Protein AF-A0A7G3B7R3-F1 (afdb_monomer)

Solvent-accessible surface area (backbone atoms only — not comparable to full-atom values): 16088 Å² total; per-residue (Å²): 139,83,79,92,73,94,61,87,50,79,56,76,59,94,78,74,55,79,51,74,54,61,87,94,65,63,78,84,43,94,58,34,64,61,52,46,52,64,55,48,49,59,52,53,51,51,52,50,53,56,50,52,52,53,55,49,52,52,54,51,54,47,52,53,52,54,51,51,51,51,52,49,52,53,55,56,57,46,56,70,38,67,70,59,39,67,74,36,86,57,49,67,60,51,52,51,53,49,52,57,50,48,53,50,52,51,51,53,50,30,61,56,41,15,58,52,44,40,53,51,53,52,50,51,49,52,50,50,50,52,54,55,57,42,54,74,77,44,86,78,50,73,67,57,56,54,50,53,50,48,53,53,49,56,54,48,50,54,18,50,51,25,37,52,51,24,53,56,38,40,46,49,28,54,54,61,66,72,43,74,48,87,82,46,56,75,72,55,35,52,53,51,52,52,50,40,62,60,28,72,58,48,64,65,33,30,32,64,80,77,41,62,36,26,59,66,52,51,52,50,56,51,50,51,54,50,49,52,52,50,52,54,52,48,54,50,51,62,65,45,46,61,56,60,55,56,56,62,73,74,70,70,79,76,66,56,62,64,49,53,57,51,53,50,50,53,53,52,51,52,51,53,50,53,52,50,53,53,56,55,57,54,66,74,77,111

Nearest PDB structures (foldseek):
  8v00-assembly1_C  TM=8.135E-01  e=2.762E-07  Apocrypta bakeri
  8z9z-assembly1_B  TM=7.936E-01  e=1.117E-06  Acyrthosiphon pisum
  6c70-assembly1_A  TM=7.999E-01  e=1.448E-06  Apocrypta bakeri
  8z9z-assembly1_C  TM=7.830E-01  e=1.691E-06  Acyrthosiphon pisum
  8z9a-assembly1_D  TM=7.170E-01  e=9.845E-04  Acyrthosiphon pisum

Organism: Lutzomyia longipalpis (NCBI:txid7200)

InterPro domains:
  IPR004117 Olfactory receptor, insect [PF02949] (23-221)
  IPR004117 Olfactory receptor, insect [PTHR21137] (22-224)

Foldseek 3Di:
DDPDDPDQDQDQDDQLDRFRDDPPDDCPPPCNVVVRCVVVVVVVVVVVVVVVVVVVVLVVLLVVLLVLLVVLLVLLVLCLPPVSCVVCVCSLVVSLVSLVVSVVSLVVSLVSCQAVVQVLLVVLVVLLVSLLVSVVNDPDD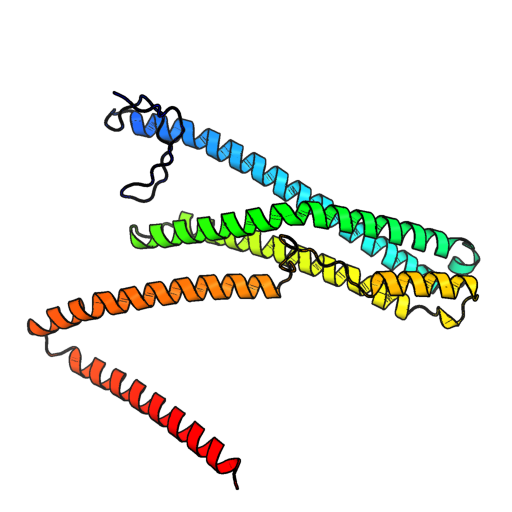PVSVVVNVVSLVVLVVQLVSLASQQVSLLVSLVSLVPHPLVPDDPVSVVSSVVSNVVSVDRRFRDHNVPHTSHVVVSVVSVVVSVVVSVVVVVVVVVVCVVVVVVVVVVDDPPPVVVVVVVVVVVVVVVVVVVVVVVVVVVVVVD

Radius of gyration: 30.09 Å; Cα contacts (8 Å, |Δi|>4): 169; chains: 1; bounding box: 83×44×96 Å

Secondary structure (DSSP, 8-state):
------S-EEEE-SSS-EEEE-TT--TTSTTHHHHHHHHHHHHHHHHHHHHHHHHHHHHHHHHHHHHHHHHHHHHHHHHT-HHHHHH-TTHHHHHHHHHHHHHHHHHHHHHHHHHHHHHHHHHHHHHHHHHHHHHHHS---HHHHHHHHHHHHHHHHHHHHHHHHHHHHHHHHHHHHHS-GGGS-HHHHHHHHHHHHHHSS----EETTTEE-SHHHHHHHHHHHHHHHHHHHHHHHHHHHHHHHHHGGGS-TTSHHHHHHHHHHHHHHHHHHHHHHHHHHHTT--

pLDDT: mean 71.37, std 16.5, range [29.89, 91.75]

Mean predicted aligned error: 15.67 Å

Structure (mmCIF, N/CA/C/O backbone):
data_AF-A0A7G3B7R3-F1
#
_entry.id   AF-A0A7G3B7R3-F1
#
loop_
_atom_site.group_PDB
_atom_site.id
_atom_site.type_symbol
_atom_site.label_atom_id
_atom_site.label_alt_id
_atom_site.label_comp_id
_atom_site.label_asym_id
_atom_site.label_entity_id
_atom_site.label_seq_id
_atom_site.pdbx_PDB_ins_code
_atom_site.Cartn_x
_atom_site.Cartn_y
_atom_site.Cartn_z
_atom_site.occupancy
_atom_site.B_iso_or_equiv
_atom_site.auth_seq_id
_atom_site.auth_comp_id
_atom_site.auth_asym_id
_atom_site.auth_atom_id
_atom_site.pdbx_PDB_model_num
ATOM 1 N N . MET A 1 1 ? 30.139 29.352 -29.400 1.00 30.50 1 MET A N 1
ATOM 2 C CA . MET A 1 1 ? 29.548 29.735 -28.101 1.00 30.50 1 MET A CA 1
ATOM 3 C C . MET A 1 1 ? 28.721 28.544 -27.637 1.00 30.50 1 MET A C 1
ATOM 5 O O . MET A 1 1 ? 27.680 28.277 -28.216 1.00 30.50 1 MET A O 1
ATOM 9 N N . ALA A 1 2 ? 29.288 27.727 -26.751 1.00 29.89 2 ALA A N 1
ATOM 10 C CA . ALA A 1 2 ? 28.684 26.487 -26.269 1.00 29.89 2 ALA A CA 1
ATOM 11 C C . ALA A 1 2 ? 27.658 26.808 -25.173 1.00 29.89 2 ALA A C 1
ATOM 13 O O . ALA A 1 2 ? 28.018 27.545 -24.251 1.00 29.89 2 ALA A O 1
ATOM 14 N N . PRO A 1 3 ? 26.417 26.295 -25.218 1.00 37.09 3 PRO A N 1
ATOM 15 C CA . PRO A 1 3 ? 25.577 26.327 -24.042 1.00 37.09 3 PRO A CA 1
ATOM 16 C C . PRO A 1 3 ? 25.971 25.165 -23.124 1.00 37.09 3 PRO A C 1
ATOM 18 O O . PRO A 1 3 ? 26.183 24.033 -23.557 1.00 37.09 3 PRO A O 1
ATOM 21 N N . LEU A 1 4 ? 26.101 25.507 -21.848 1.00 36.34 4 LEU A N 1
ATOM 22 C CA . LEU A 1 4 ? 26.296 24.631 -20.704 1.00 36.34 4 LEU A CA 1
ATOM 23 C C . LEU A 1 4 ? 25.379 23.396 -20.781 1.00 36.34 4 LEU A C 1
ATOM 25 O O . LEU A 1 4 ? 24.162 23.522 -20.683 1.00 36.34 4 LEU A O 1
ATOM 29 N N . GLY A 1 5 ? 25.962 22.205 -20.915 1.00 34.53 5 GLY A N 1
ATOM 30 C CA . GLY A 1 5 ? 25.243 20.930 -20.986 1.00 34.53 5 GLY A CA 1
ATOM 31 C C . GLY A 1 5 ? 25.863 19.885 -20.065 1.00 34.53 5 GLY A C 1
ATOM 32 O O . GLY A 1 5 ? 26.226 18.806 -20.510 1.00 34.53 5 GLY A O 1
ATOM 33 N N . TYR A 1 6 ? 26.036 20.210 -18.783 1.00 36.12 6 TYR A N 1
ATOM 34 C CA . TYR A 1 6 ? 26.561 19.288 -17.759 1.00 36.12 6 TYR A CA 1
ATOM 35 C C . TYR A 1 6 ? 25.484 18.349 -17.192 1.00 36.12 6 TYR A C 1
ATOM 37 O O . TYR A 1 6 ? 25.663 17.755 -16.132 1.00 36.12 6 TYR A O 1
ATOM 45 N N . MET A 1 7 ? 24.332 18.256 -17.856 1.00 36.94 7 MET A N 1
ATOM 46 C CA . MET A 1 7 ? 23.180 17.513 -17.369 1.00 36.94 7 MET A CA 1
ATOM 47 C C . MET A 1 7 ? 23.128 16.159 -18.076 1.00 36.94 7 MET A C 1
ATOM 49 O O . MET A 1 7 ? 23.051 16.116 -19.305 1.00 36.94 7 MET A O 1
ATOM 53 N N . LEU A 1 8 ? 23.170 15.071 -17.294 1.00 40.19 8 LEU A N 1
ATOM 54 C CA . LEU A 1 8 ? 22.806 13.714 -17.717 1.00 40.19 8 LEU A CA 1
ATOM 55 C C . LEU A 1 8 ? 21.557 13.789 -18.603 1.00 40.19 8 LEU A C 1
ATOM 57 O O . LEU A 1 8 ? 20.455 14.039 -18.119 1.00 40.19 8 LEU A O 1
ATOM 61 N N . THR A 1 9 ? 21.742 13.650 -19.911 1.00 43.06 9 THR A N 1
ATOM 62 C CA . THR A 1 9 ? 20.672 13.802 -20.894 1.00 43.06 9 THR A CA 1
ATOM 63 C C . THR A 1 9 ? 20.289 12.408 -21.364 1.00 43.06 9 THR A C 1
ATOM 65 O O . THR A 1 9 ? 21.050 11.739 -22.060 1.00 43.06 9 THR A O 1
ATOM 68 N N . VAL A 1 10 ? 19.113 11.940 -20.943 1.00 45.56 10 VAL A N 1
ATOM 69 C CA . VAL A 1 10 ? 18.518 10.707 -21.469 1.00 45.56 10 VAL A CA 1
ATOM 70 C C . VAL A 1 10 ? 18.002 11.026 -22.869 1.00 45.56 10 VAL A C 1
ATOM 72 O O . VAL A 1 10 ? 16.972 11.682 -23.018 1.00 45.56 10 VAL A O 1
ATOM 75 N N . ILE A 1 11 ? 18.733 10.612 -23.903 1.00 46.75 11 ILE A N 1
ATOM 76 C CA . ILE A 1 11 ? 18.288 10.736 -25.294 1.00 46.75 11 ILE A CA 1
ATOM 77 C C . ILE A 1 11 ? 17.804 9.360 -25.752 1.00 46.75 11 ILE A C 1
ATOM 79 O O . ILE A 1 11 ? 18.589 8.431 -25.906 1.00 46.75 11 ILE A O 1
ATOM 83 N N . ILE A 1 12 ? 16.499 9.236 -25.988 1.00 45.28 12 ILE A N 1
ATOM 84 C CA . ILE A 1 12 ? 15.899 8.060 -26.628 1.00 45.28 12 ILE A CA 1
ATOM 85 C C . ILE A 1 12 ? 16.090 8.237 -28.140 1.00 45.28 12 ILE A C 1
ATOM 87 O O . ILE A 1 12 ? 15.467 9.131 -28.717 1.00 45.28 12 ILE A O 1
ATOM 91 N N . ARG A 1 13 ? 16.945 7.442 -28.807 1.00 38.66 13 ARG A N 1
ATOM 92 C CA . ARG A 1 13 ? 17.047 7.511 -30.279 1.00 38.66 13 ARG A CA 1
ATOM 93 C C . ARG A 1 13 ? 17.306 6.175 -30.985 1.00 38.66 13 ARG A C 1
ATOM 95 O O . ARG A 1 13 ? 18.152 5.403 -30.560 1.00 38.66 13 ARG A O 1
ATOM 102 N N . GLU A 1 14 ? 16.531 5.988 -32.066 1.00 38.94 14 GLU A N 1
ATOM 103 C CA . GLU A 1 14 ? 16.589 4.979 -33.148 1.00 38.94 14 GLU A CA 1
ATOM 104 C C . GLU A 1 14 ? 16.934 3.555 -32.677 1.00 38.94 14 GLU A C 1
ATOM 106 O O . GLU A 1 14 ? 18.045 3.064 -32.850 1.00 38.94 14 GLU A O 1
ATOM 111 N N . GLY A 1 15 ? 15.943 2.901 -32.059 1.00 41.81 15 GLY A N 1
ATOM 112 C CA . GLY A 1 15 ? 16.053 1.529 -31.548 1.00 41.81 15 GLY A CA 1
ATOM 113 C C . GLY A 1 15 ? 15.637 1.333 -30.087 1.00 41.81 15 GLY A C 1
ATOM 114 O O . GLY A 1 15 ? 15.960 0.298 -29.526 1.00 41.81 15 GLY A O 1
ATOM 115 N N . PHE A 1 16 ? 14.952 2.308 -29.469 1.00 43.94 16 PHE A N 1
ATOM 116 C CA . PHE A 1 16 ? 14.267 2.217 -28.161 1.00 43.94 16 PHE A CA 1
ATOM 117 C C . PHE A 1 16 ? 15.059 1.623 -26.973 1.00 43.94 16 PHE A C 1
ATOM 119 O O . PHE A 1 16 ? 14.462 1.260 -25.963 1.00 43.94 16 PHE A O 1
ATOM 126 N N . HIS A 1 17 ? 16.393 1.616 -27.024 1.00 44.28 17 HIS A N 1
ATOM 127 C CA . HIS A 1 17 ? 17.231 1.445 -25.838 1.00 44.28 17 HIS A CA 1
ATOM 128 C C . HIS A 1 17 ? 17.550 2.826 -25.258 1.00 44.28 17 HIS A C 1
ATOM 130 O O . HIS A 1 17 ? 18.154 3.668 -25.923 1.00 44.28 17 HIS A O 1
ATOM 136 N N . ALA A 1 18 ? 17.104 3.083 -24.028 1.00 48.44 18 ALA A N 1
ATOM 137 C CA . ALA A 1 18 ? 17.414 4.313 -23.311 1.00 48.44 18 ALA A CA 1
ATOM 138 C C . ALA A 1 18 ? 18.859 4.248 -22.797 1.00 48.44 18 ALA A C 1
ATOM 140 O O . ALA A 1 18 ? 19.104 3.790 -21.690 1.00 48.44 18 ALA A O 1
ATOM 141 N N . VAL A 1 19 ? 19.822 4.686 -23.609 1.00 54.03 19 VAL A N 1
ATOM 142 C CA . VAL A 1 19 ? 21.233 4.716 -23.203 1.00 54.03 19 VAL A CA 1
ATOM 143 C C . VAL A 1 19 ? 21.523 6.039 -22.499 1.00 54.03 19 VAL A C 1
ATOM 145 O O . VAL A 1 19 ? 21.293 7.119 -23.048 1.00 54.03 19 VAL A O 1
ATOM 148 N N . ILE A 1 20 ? 22.046 5.963 -21.276 1.00 59.12 20 ILE A N 1
ATOM 149 C CA . ILE A 1 20 ? 22.546 7.135 -20.552 1.00 59.12 20 ILE A CA 1
ATOM 150 C C . ILE A 1 20 ? 23.828 7.606 -21.247 1.00 59.12 20 ILE A C 1
ATOM 152 O O . ILE A 1 20 ? 24.863 6.940 -21.185 1.00 59.12 20 ILE A O 1
ATOM 156 N N . ILE A 1 21 ? 23.776 8.760 -21.919 1.00 58.81 21 ILE A N 1
ATOM 157 C CA . ILE A 1 21 ? 24.949 9.318 -22.595 1.00 58.81 21 ILE A CA 1
ATOM 158 C C . ILE A 1 21 ? 25.863 9.958 -21.548 1.00 58.81 21 ILE A C 1
ATOM 160 O O . ILE A 1 21 ? 25.559 11.003 -20.975 1.00 58.81 21 ILE A O 1
ATOM 164 N N . ILE A 1 22 ? 27.004 9.316 -21.315 1.00 64.25 22 ILE A N 1
ATOM 165 C CA . ILE A 1 22 ? 28.111 9.858 -20.532 1.00 64.25 22 ILE A CA 1
ATOM 166 C C . ILE A 1 22 ? 28.74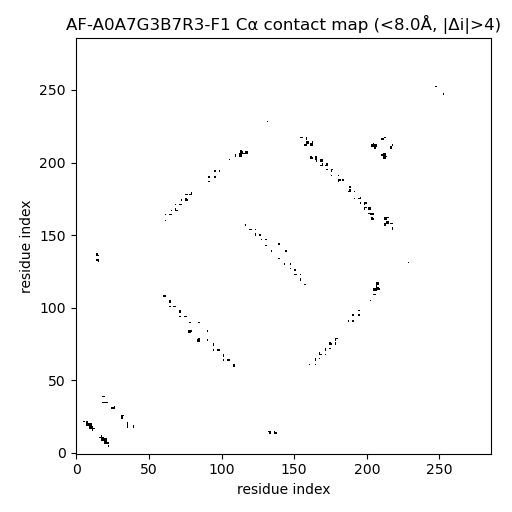2 10.995 -21.353 1.00 64.25 22 ILE A C 1
ATOM 168 O O . ILE A 1 22 ? 29.215 10.740 -22.468 1.00 64.25 22 ILE A O 1
ATOM 172 N N . PRO A 1 23 ? 28.756 12.244 -20.850 1.00 59.16 23 PRO A N 1
ATOM 173 C CA . PRO A 1 23 ? 29.422 13.336 -21.547 1.00 59.16 23 PRO A CA 1
ATOM 174 C C . PRO A 1 23 ? 30.912 12.997 -21.725 1.00 59.16 23 PRO A C 1
ATOM 176 O O . PRO A 1 23 ? 31.525 12.453 -20.811 1.00 59.16 23 PRO A O 1
ATOM 179 N N . PHE A 1 24 ? 31.477 13.332 -22.893 1.00 62.25 24 PHE A N 1
ATOM 180 C CA . PHE A 1 24 ? 32.876 13.107 -23.323 1.00 62.25 24 PHE A CA 1
ATOM 181 C C . PHE A 1 24 ? 33.251 11.753 -23.961 1.00 62.25 24 PHE A C 1
ATOM 183 O O . PHE A 1 24 ? 34.391 11.622 -24.404 1.00 62.25 24 PHE A O 1
ATOM 190 N N . ILE A 1 25 ? 32.342 10.780 -24.109 1.00 66.31 25 ILE A N 1
ATOM 191 C CA . ILE A 1 25 ? 32.651 9.510 -24.802 1.00 66.31 25 ILE A CA 1
ATOM 192 C C . ILE A 1 25 ? 31.955 9.461 -26.176 1.00 66.31 25 ILE A C 1
ATOM 194 O O . ILE A 1 25 ? 30.724 9.438 -26.223 1.00 66.31 25 ILE A O 1
ATOM 198 N N . PRO A 1 26 ? 32.696 9.440 -27.305 1.00 67.56 26 PRO A N 1
ATOM 199 C CA . PRO A 1 26 ? 32.099 9.274 -28.629 1.00 67.56 26 PRO A CA 1
ATOM 200 C C . PRO A 1 26 ? 31.555 7.847 -28.821 1.00 67.56 26 PRO A C 1
ATOM 202 O O . PRO A 1 26 ? 32.253 6.862 -28.577 1.00 67.56 26 PRO A O 1
ATOM 205 N N . TYR A 1 27 ? 30.308 7.739 -29.292 1.00 59.72 27 TYR A N 1
ATOM 206 C CA . TYR A 1 27 ? 29.571 6.472 -29.444 1.00 59.72 27 TYR A CA 1
ATOM 207 C C . TYR A 1 27 ? 30.196 5.498 -30.462 1.00 59.72 27 TYR A C 1
ATOM 209 O O . TYR A 1 27 ? 30.001 4.290 -30.364 1.00 59.72 27 TYR A O 1
ATOM 217 N N . GLU A 1 28 ? 30.986 6.009 -31.409 1.00 67.88 28 GLU A N 1
ATOM 218 C CA . GLU A 1 28 ? 31.692 5.205 -32.419 1.00 67.88 28 GLU A CA 1
ATOM 219 C C . GLU A 1 28 ? 32.955 4.511 -31.884 1.00 67.88 28 GLU A C 1
ATOM 221 O O . GLU A 1 28 ? 33.596 3.743 -32.601 1.00 67.88 28 GLU A O 1
ATOM 226 N N . HIS A 1 29 ? 33.337 4.751 -30.625 1.00 71.81 29 HIS A N 1
ATOM 227 C CA . HIS A 1 29 ? 34.496 4.088 -30.042 1.00 71.81 29 HIS A CA 1
ATOM 228 C C . HIS A 1 29 ? 34.239 2.568 -29.927 1.00 71.81 29 HIS A C 1
ATOM 230 O O . HIS A 1 29 ? 33.183 2.164 -29.434 1.00 71.81 29 HIS A O 1
ATOM 236 N N . PRO A 1 30 ? 35.196 1.693 -30.295 1.00 75.81 30 PRO A N 1
ATOM 237 C CA . PRO A 1 30 ? 34.993 0.237 -30.327 1.00 75.81 30 PRO A CA 1
ATOM 238 C C . PRO A 1 30 ? 34.559 -0.355 -28.975 1.00 75.81 30 PRO A C 1
ATOM 240 O O . PRO A 1 30 ? 33.785 -1.307 -28.927 1.00 75.81 30 PRO A O 1
ATOM 243 N N . ASN A 1 31 ? 34.984 0.268 -27.870 1.00 77.94 31 ASN A N 1
ATOM 244 C CA . ASN A 1 31 ? 34.617 -0.135 -26.506 1.00 77.94 31 ASN A CA 1
ATOM 245 C C . ASN A 1 31 ? 33.442 0.663 -25.909 1.00 77.94 31 ASN A C 1
ATOM 247 O O . ASN A 1 31 ? 33.088 0.431 -24.755 1.00 77.94 31 ASN A O 1
ATOM 251 N N . ALA A 1 32 ? 32.830 1.597 -26.648 1.00 70.06 32 ALA A N 1
ATOM 252 C CA . ALA A 1 32 ? 31.776 2.472 -26.128 1.00 70.06 32 ALA A CA 1
ATOM 253 C C . ALA A 1 32 ? 30.601 1.671 -25.557 1.00 70.06 32 ALA A C 1
ATOM 255 O O . ALA A 1 32 ? 30.192 1.908 -24.427 1.00 70.06 32 ALA A O 1
ATOM 256 N N . ARG A 1 33 ? 30.109 0.661 -26.291 1.00 68.44 33 ARG A N 1
ATOM 257 C CA . ARG A 1 33 ? 28.995 -0.196 -25.840 1.00 68.44 33 ARG A CA 1
ATOM 258 C C . ARG A 1 33 ? 29.304 -0.918 -24.530 1.00 68.44 33 ARG A C 1
ATOM 260 O O . ARG A 1 33 ? 28.467 -0.929 -23.636 1.00 68.44 33 ARG A O 1
ATOM 267 N N . ALA A 1 34 ? 30.507 -1.480 -24.401 1.00 74.88 34 ALA A N 1
ATOM 268 C CA . ALA A 1 34 ? 30.933 -2.149 -23.174 1.00 74.88 34 ALA A CA 1
ATOM 269 C C . ALA A 1 34 ? 31.003 -1.166 -21.995 1.00 74.88 34 ALA A C 1
ATOM 271 O O . ALA A 1 34 ? 30.549 -1.495 -20.903 1.00 74.88 34 ALA A O 1
ATOM 272 N N . ILE A 1 35 ? 31.496 0.056 -22.230 1.00 75.62 35 ILE A N 1
ATOM 273 C CA . ILE A 1 35 ? 31.551 1.120 -21.220 1.00 75.62 35 ILE A CA 1
ATOM 274 C C . ILE A 1 35 ? 30.134 1.532 -20.792 1.00 75.62 35 ILE A C 1
ATOM 276 O O . ILE A 1 35 ? 29.858 1.558 -19.595 1.00 75.62 35 ILE A O 1
ATOM 280 N N . TYR A 1 36 ? 29.213 1.766 -21.734 1.00 70.88 36 TYR A N 1
ATOM 281 C CA . TYR A 1 36 ? 27.822 2.110 -21.417 1.00 70.88 36 TYR A CA 1
ATOM 282 C C . TYR A 1 36 ? 27.132 1.020 -20.591 1.00 70.88 36 TYR A C 1
ATOM 284 O O . TYR A 1 36 ? 26.647 1.317 -19.503 1.00 70.88 36 TYR A O 1
ATOM 292 N N . TYR A 1 37 ? 27.176 -0.246 -21.024 1.00 74.75 37 TYR A N 1
ATOM 293 C CA . TYR A 1 37 ? 26.571 -1.346 -20.263 1.00 74.75 37 TYR A CA 1
ATOM 294 C C . TYR A 1 37 ? 27.229 -1.551 -18.892 1.00 74.75 37 TYR A C 1
ATOM 296 O O . TYR A 1 37 ? 26.535 -1.849 -17.921 1.00 74.75 37 TYR A O 1
ATOM 304 N N . SER A 1 38 ? 28.547 -1.345 -18.780 1.00 77.00 38 SER A N 1
ATOM 305 C CA . SER A 1 38 ? 29.264 -1.458 -17.503 1.00 77.00 38 SER A CA 1
ATOM 306 C C . SER A 1 38 ? 28.877 -0.383 -16.484 1.00 77.00 38 SER A C 1
ATOM 308 O O . SER A 1 38 ? 28.982 -0.632 -15.287 1.00 77.00 38 SER A O 1
ATOM 310 N N . VAL A 1 39 ? 28.410 0.785 -16.941 1.00 77.00 39 VAL A N 1
ATOM 311 C CA . VAL A 1 39 ? 27.933 1.888 -16.089 1.00 77.00 39 VAL A CA 1
ATOM 312 C C . VAL A 1 39 ? 26.425 1.786 -15.837 1.00 77.00 39 VAL A C 1
ATOM 314 O O . VAL A 1 39 ? 25.957 2.053 -14.731 1.00 77.00 39 VAL A O 1
ATOM 317 N N . GLU A 1 40 ? 25.656 1.347 -16.830 1.00 71.25 40 GLU A N 1
ATOM 318 C CA . GLU A 1 40 ? 24.203 1.185 -16.743 1.00 71.25 40 GLU A CA 1
ATOM 319 C C . GLU A 1 40 ? 23.799 0.037 -15.807 1.00 71.25 40 GLU A C 1
ATOM 321 O O . GLU A 1 40 ? 22.846 0.167 -15.036 1.00 71.25 40 GLU A O 1
ATOM 326 N N . PHE A 1 41 ? 24.552 -1.066 -15.810 1.00 76.19 41 PHE A N 1
ATOM 327 C CA . PHE A 1 41 ? 24.301 -2.219 -14.948 1.00 76.19 41 PHE A CA 1
ATOM 328 C C . PHE A 1 41 ? 24.338 -1.890 -13.440 1.00 76.19 41 PHE A C 1
ATOM 330 O O . PHE A 1 41 ? 23.338 -2.150 -12.765 1.00 76.19 41 PHE A O 1
ATOM 337 N N . PRO A 1 42 ? 25.408 -1.288 -12.873 1.00 82.00 42 PRO A N 1
ATOM 338 C CA . PRO A 1 42 ? 25.447 -0.944 -11.452 1.00 82.00 42 PRO A CA 1
ATOM 339 C C . PRO A 1 42 ? 24.421 0.132 -11.077 1.00 82.00 42 PRO A C 1
ATOM 341 O O . PRO A 1 42 ? 23.857 0.066 -9.986 1.00 82.00 42 PRO A O 1
ATOM 344 N N . TYR A 1 43 ? 24.124 1.084 -11.972 1.00 76.25 43 TYR A N 1
ATOM 345 C CA . TYR A 1 43 ? 23.081 2.090 -11.741 1.00 76.25 43 TYR A CA 1
ATOM 346 C C . TYR A 1 43 ? 21.689 1.453 -11.638 1.00 76.25 43 TYR A C 1
ATOM 348 O O . TYR A 1 43 ? 20.956 1.705 -10.681 1.00 76.25 43 TYR A O 1
ATOM 356 N N . THR A 1 44 ? 21.350 0.574 -12.582 1.00 73.56 44 THR A N 1
ATOM 357 C CA . THR A 1 44 ? 20.061 -0.130 -12.607 1.00 73.56 44 THR A CA 1
ATOM 358 C C . THR A 1 44 ? 19.929 -1.088 -11.424 1.00 73.56 44 THR A C 1
ATOM 360 O O . THR A 1 44 ? 18.872 -1.153 -10.798 1.00 73.56 44 THR A O 1
ATOM 363 N N . LEU A 1 45 ? 21.013 -1.779 -11.056 1.00 79.00 45 LEU A N 1
ATOM 364 C CA . LEU A 1 45 ? 21.060 -2.646 -9.879 1.00 79.00 45 LEU A CA 1
ATOM 365 C C . LEU A 1 45 ? 20.822 -1.852 -8.586 1.00 79.00 45 LEU A C 1
ATOM 367 O O . LEU A 1 45 ? 19.996 -2.248 -7.766 1.00 79.00 45 LEU A O 1
ATOM 371 N N . MET A 1 46 ? 21.494 -0.710 -8.416 1.00 79.12 46 MET A N 1
ATOM 372 C CA . MET A 1 46 ? 21.319 0.159 -7.248 1.00 79.12 46 MET A CA 1
ATOM 373 C C . MET A 1 46 ? 19.893 0.720 -7.160 1.00 79.12 46 MET A C 1
ATOM 375 O O . MET A 1 46 ? 19.288 0.687 -6.088 1.00 79.12 46 MET A O 1
ATOM 379 N N . ALA A 1 47 ? 19.331 1.190 -8.278 1.00 75.19 47 ALA A N 1
ATOM 380 C CA . ALA A 1 47 ? 17.955 1.680 -8.338 1.00 75.19 47 ALA A CA 1
ATOM 381 C C . ALA A 1 47 ? 16.934 0.578 -8.001 1.00 75.19 47 ALA A C 1
ATOM 383 O O . ALA A 1 47 ? 15.995 0.819 -7.241 1.00 75.19 47 ALA A O 1
ATOM 384 N N . GLY A 1 48 ? 17.146 -0.644 -8.503 1.00 74.62 48 GLY A N 1
ATOM 385 C CA . GLY A 1 48 ? 16.308 -1.803 -8.191 1.00 74.62 48 GLY A CA 1
ATOM 386 C C . GLY A 1 48 ? 16.332 -2.173 -6.706 1.00 74.62 48 GLY A C 1
ATOM 387 O O . GLY A 1 48 ? 15.277 -2.402 -6.116 1.00 74.62 48 GLY A O 1
ATOM 388 N N . LEU A 1 49 ? 17.512 -2.162 -6.076 1.00 80.00 49 LEU A N 1
ATOM 389 C CA . LEU A 1 49 ? 17.650 -2.421 -4.638 1.00 80.00 49 LEU A CA 1
ATOM 390 C C . LEU A 1 49 ? 16.946 -1.351 -3.791 1.00 80.00 49 LEU A C 1
ATOM 392 O O . LEU A 1 49 ? 16.223 -1.692 -2.857 1.00 80.00 49 LEU A O 1
ATOM 396 N N . LEU A 1 50 ? 17.104 -0.069 -4.137 1.00 77.38 50 LEU A N 1
ATOM 397 C CA . LEU A 1 50 ? 16.424 1.036 -3.451 1.00 77.38 50 LEU A CA 1
ATOM 398 C C . LEU A 1 50 ? 14.896 0.939 -3.573 1.00 77.38 50 LEU A C 1
ATOM 400 O O . LEU A 1 50 ? 14.194 1.108 -2.576 1.00 77.38 50 LEU A O 1
ATOM 404 N N . SER A 1 51 ? 14.382 0.612 -4.763 1.00 73.62 51 SER A N 1
ATOM 405 C CA . SER A 1 51 ? 12.945 0.394 -4.978 1.00 73.62 51 SER A CA 1
ATOM 406 C C . SER A 1 51 ? 12.423 -0.786 -4.157 1.00 73.62 51 SER A C 1
ATOM 408 O O . SER A 1 51 ? 11.391 -0.670 -3.503 1.00 73.62 51 SER A O 1
ATOM 410 N N . GLY A 1 52 ? 13.162 -1.900 -4.129 1.00 77.25 52 GLY A N 1
ATOM 411 C CA . GLY A 1 52 ? 12.775 -3.089 -3.368 1.00 77.25 52 GLY A CA 1
ATOM 412 C C . GLY A 1 52 ? 12.709 -2.844 -1.857 1.00 77.25 52 GLY A C 1
ATOM 413 O O . GLY A 1 52 ? 11.820 -3.372 -1.187 1.00 77.25 52 GLY A O 1
ATOM 414 N N . ILE A 1 53 ? 13.602 -2.008 -1.313 1.00 80.75 53 ILE A N 1
ATOM 415 C CA . ILE A 1 53 ? 13.538 -1.581 0.094 1.00 80.75 53 ILE A CA 1
ATOM 416 C C . ILE A 1 53 ? 12.251 -0.785 0.344 1.00 80.75 53 ILE A C 1
ATOM 418 O O . ILE A 1 53 ? 11.547 -1.065 1.315 1.00 80.75 53 ILE A O 1
ATOM 422 N N . GLY A 1 54 ? 11.911 0.153 -0.547 1.00 78.88 54 GLY A N 1
ATOM 423 C CA . GLY A 1 54 ? 10.670 0.930 -0.470 1.00 78.88 54 GLY A CA 1
ATOM 424 C C . GLY A 1 54 ? 9.428 0.038 -0.420 1.00 78.88 54 GLY A C 1
ATOM 425 O O . GLY A 1 54 ? 8.660 0.104 0.543 1.00 78.88 54 GLY A O 1
ATOM 426 N N . ASP A 1 55 ? 9.288 -0.872 -1.382 1.00 79.25 55 ASP A N 1
ATOM 427 C CA . ASP A 1 55 ? 8.153 -1.802 -1.458 1.00 79.25 55 ASP A CA 1
ATOM 428 C C . ASP A 1 55 ? 8.055 -2.692 -0.208 1.00 79.25 55 ASP A C 1
ATOM 430 O O . ASP A 1 55 ? 6.973 -2.899 0.347 1.00 79.25 55 ASP A O 1
ATOM 434 N N . SER A 1 56 ? 9.200 -3.159 0.297 1.00 84.25 56 SER A N 1
ATOM 435 C CA . SER A 1 56 ? 9.262 -3.992 1.502 1.00 84.25 56 SER A CA 1
ATOM 436 C C . SER A 1 56 ? 8.774 -3.244 2.744 1.00 84.25 56 SER A C 1
ATOM 438 O O . SER A 1 56 ? 8.022 -3.802 3.543 1.00 84.25 56 SER A O 1
ATOM 440 N N . THR A 1 57 ? 9.156 -1.974 2.911 1.00 83.50 57 THR A N 1
ATOM 441 C CA . THR A 1 57 ? 8.708 -1.168 4.061 1.00 83.50 57 THR A CA 1
ATOM 442 C C . THR A 1 57 ? 7.199 -0.937 4.055 1.00 83.50 57 THR A C 1
ATOM 444 O O . THR A 1 57 ? 6.564 -1.026 5.108 1.00 83.50 57 THR A O 1
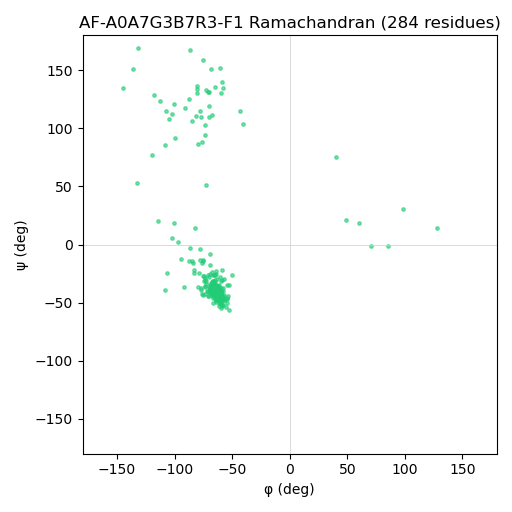ATOM 447 N N . ILE A 1 58 ? 6.607 -0.732 2.876 1.00 83.62 58 ILE A N 1
ATOM 448 C CA . ILE A 1 58 ? 5.158 -0.572 2.713 1.00 83.62 58 ILE A CA 1
ATOM 449 C C . ILE A 1 58 ? 4.447 -1.858 3.123 1.00 83.62 58 ILE A C 1
ATOM 451 O O . ILE A 1 58 ? 3.552 -1.816 3.968 1.00 83.62 58 ILE A O 1
ATOM 455 N N . ILE A 1 59 ? 4.896 -3.005 2.608 1.00 85.06 59 ILE A N 1
ATOM 456 C CA . ILE A 1 59 ? 4.317 -4.311 2.944 1.00 85.06 59 ILE A CA 1
ATOM 457 C C . ILE A 1 59 ? 4.402 -4.568 4.453 1.00 85.06 59 ILE A C 1
ATOM 459 O O . ILE A 1 59 ? 3.404 -4.943 5.067 1.00 85.06 59 ILE A O 1
ATOM 463 N N . ILE A 1 60 ? 5.561 -4.322 5.073 1.00 87.81 60 ILE A N 1
ATOM 464 C CA . ILE A 1 60 ? 5.754 -4.517 6.517 1.00 87.81 60 ILE A CA 1
ATOM 465 C C . ILE A 1 60 ? 4.804 -3.616 7.315 1.00 87.81 60 ILE A C 1
ATOM 467 O O . ILE A 1 60 ? 4.071 -4.113 8.172 1.00 87.81 60 ILE A O 1
ATOM 471 N N . SER A 1 61 ? 4.759 -2.313 7.016 1.00 85.94 61 SER A N 1
ATOM 472 C CA . SER A 1 61 ? 3.857 -1.369 7.698 1.00 85.94 61 SER A CA 1
ATOM 473 C C . SER A 1 61 ? 2.385 -1.777 7.570 1.00 85.94 61 SER A C 1
ATOM 475 O O . SER A 1 61 ? 1.623 -1.712 8.536 1.00 85.94 61 SER A O 1
ATOM 477 N N . GLY A 1 62 ? 2.014 -2.308 6.408 1.00 87.81 62 GLY A N 1
ATOM 478 C CA . GLY A 1 62 ? 0.705 -2.865 6.138 1.00 87.81 62 GLY A CA 1
ATOM 479 C C . GLY A 1 62 ? 0.356 -4.089 6.962 1.00 87.81 62 GLY A C 1
ATOM 480 O O . GLY A 1 62 ? -0.727 -4.156 7.538 1.00 87.81 62 GLY A O 1
ATOM 481 N N . ILE A 1 63 ? 1.278 -5.047 7.061 1.00 88.75 63 ILE A N 1
ATOM 482 C CA . ILE A 1 63 ? 1.102 -6.239 7.900 1.00 88.75 63 ILE A CA 1
ATOM 483 C C . ILE A 1 63 ? 0.914 -5.837 9.362 1.00 88.75 63 ILE A C 1
ATOM 485 O O . ILE A 1 63 ? 0.038 -6.380 10.039 1.00 88.75 63 ILE A O 1
ATOM 489 N N . HIS A 1 64 ? 1.678 -4.856 9.846 1.00 88.69 64 HIS A N 1
ATOM 490 C CA . HIS A 1 64 ? 1.497 -4.325 11.194 1.00 88.69 64 HIS A CA 1
ATOM 491 C C . HIS A 1 64 ? 0.109 -3.703 11.393 1.00 88.69 64 HIS A C 1
ATOM 493 O O . HIS A 1 64 ? -0.531 -3.990 12.406 1.00 88.69 64 HIS A O 1
ATOM 499 N N . ALA A 1 65 ? -0.385 -2.916 10.432 1.00 89.56 65 ALA A N 1
ATOM 500 C CA . ALA A 1 65 ? -1.724 -2.332 10.490 1.00 89.56 65 ALA A CA 1
ATOM 501 C C . ALA A 1 65 ? -2.827 -3.406 10.486 1.00 89.56 65 ALA A C 1
ATOM 503 O O . ALA A 1 65 ? -3.714 -3.378 11.339 1.00 89.56 65 ALA A O 1
ATOM 504 N N . MET A 1 66 ? -2.737 -4.399 9.595 1.00 90.75 66 MET A N 1
ATOM 505 C CA . MET A 1 66 ? -3.693 -5.513 9.525 1.00 90.75 66 MET A CA 1
ATOM 506 C C . MET A 1 66 ? -3.726 -6.314 10.830 1.00 90.75 66 MET A C 1
ATOM 508 O O . MET A 1 66 ? -4.799 -6.563 11.375 1.00 90.75 66 MET A O 1
ATOM 512 N N . LYS A 1 67 ? -2.555 -6.650 11.385 1.00 91.38 67 LYS A N 1
ATOM 513 C CA . LYS A 1 67 ? -2.459 -7.364 12.665 1.00 91.38 67 LYS A CA 1
ATOM 514 C C . LYS A 1 67 ? -3.049 -6.555 13.820 1.00 91.38 67 LYS A C 1
ATOM 516 O O . LYS A 1 67 ? -3.686 -7.126 14.704 1.00 91.38 67 LYS A O 1
ATOM 521 N N . ALA A 1 68 ? -2.837 -5.240 13.833 1.00 90.50 68 ALA A N 1
ATOM 522 C CA . ALA A 1 68 ? -3.425 -4.376 14.848 1.00 90.50 68 ALA A CA 1
ATOM 523 C C . ALA A 1 68 ? -4.961 -4.413 14.775 1.00 90.50 68 ALA A C 1
ATOM 525 O O . ALA A 1 68 ? -5.611 -4.569 15.809 1.00 90.50 68 ALA A O 1
ATOM 526 N N . ILE A 1 69 ? -5.534 -4.340 13.567 1.00 90.81 69 ILE A N 1
ATOM 527 C CA . ILE A 1 69 ? -6.987 -4.426 13.352 1.00 90.81 69 ILE A CA 1
ATOM 528 C C . ILE A 1 69 ? -7.528 -5.775 13.836 1.00 90.81 69 ILE A C 1
ATOM 530 O O . ILE A 1 69 ? -8.495 -5.811 14.596 1.00 90.81 69 ILE A O 1
ATOM 534 N N . ASP A 1 70 ? -6.870 -6.875 13.464 1.00 91.75 70 ASP A N 1
ATOM 535 C CA . ASP A 1 70 ? -7.269 -8.221 13.886 1.00 91.75 70 ASP A CA 1
ATOM 536 C C . ASP A 1 70 ? -7.229 -8.375 15.415 1.00 91.75 70 ASP A C 1
ATOM 538 O O . ASP A 1 70 ? -8.162 -8.918 16.002 1.00 91.75 70 ASP A O 1
ATOM 542 N N . THR A 1 71 ? -6.230 -7.783 16.079 1.00 91.06 71 THR A N 1
ATOM 543 C CA . THR A 1 71 ? -6.143 -7.766 17.551 1.00 91.06 71 THR A CA 1
ATOM 544 C C . THR A 1 71 ? -7.357 -7.078 18.184 1.00 91.06 71 THR A C 1
ATOM 546 O O . THR A 1 71 ? -7.876 -7.543 19.196 1.00 91.06 71 THR A O 1
ATOM 549 N N . ILE A 1 72 ? -7.843 -5.969 17.615 1.00 89.62 72 ILE A N 1
ATOM 550 C CA . ILE A 1 72 ? -9.052 -5.308 18.131 1.00 89.62 72 ILE A CA 1
ATOM 551 C C . ILE A 1 72 ? -10.291 -6.160 17.897 1.00 89.62 72 ILE A C 1
ATOM 553 O O . ILE A 1 72 ? -11.115 -6.257 18.802 1.00 89.62 72 ILE A O 1
ATOM 557 N N . ASN A 1 73 ? -10.422 -6.792 16.733 1.00 89.38 73 ASN A N 1
ATOM 558 C CA . ASN A 1 73 ? -11.552 -7.677 16.458 1.00 89.38 73 ASN A CA 1
ATOM 559 C C . ASN A 1 73 ? -11.608 -8.842 17.459 1.00 89.38 73 ASN A C 1
ATOM 561 O O . ASN A 1 73 ? -12.681 -9.152 17.975 1.00 89.38 73 ASN A O 1
ATOM 565 N N . GLU A 1 74 ? -10.460 -9.425 17.812 1.00 88.31 74 GLU A N 1
ATOM 566 C CA . GLU A 1 74 ? -10.369 -10.435 18.874 1.00 88.31 74 GLU A CA 1
ATOM 567 C C . GLU A 1 74 ? -10.765 -9.868 20.245 1.00 88.31 74 GLU A C 1
ATOM 569 O O . GLU A 1 74 ? -11.548 -10.486 20.968 1.00 88.31 74 GLU A O 1
ATOM 574 N N . LEU A 1 75 ? -10.296 -8.667 20.602 1.00 87.06 75 LEU A N 1
ATOM 575 C CA . LEU A 1 75 ? -10.679 -8.012 21.859 1.00 87.06 75 LEU A CA 1
ATOM 576 C C . LEU A 1 75 ? -12.180 -7.685 21.923 1.00 87.06 75 LEU A C 1
ATOM 578 O O . LEU A 1 75 ? -12.781 -7.801 22.991 1.00 87.06 75 LEU A O 1
ATOM 582 N N . ILE A 1 76 ? -12.795 -7.297 20.802 1.00 86.81 76 ILE A N 1
ATOM 583 C CA . ILE A 1 76 ? -14.242 -7.068 20.704 1.00 86.81 76 ILE A CA 1
ATOM 584 C C . ILE A 1 76 ? -14.992 -8.386 20.902 1.00 86.81 76 ILE A C 1
ATOM 586 O O . ILE A 1 76 ? -15.952 -8.421 21.668 1.00 86.81 76 ILE A O 1
ATOM 590 N N . ALA A 1 77 ? -14.529 -9.481 20.294 1.00 85.75 77 ALA A N 1
ATOM 591 C CA . ALA A 1 77 ? -15.132 -10.799 20.480 1.00 85.75 77 ALA A CA 1
ATOM 592 C C . ALA A 1 77 ? -15.061 -11.270 21.946 1.00 85.75 77 ALA A C 1
ATOM 5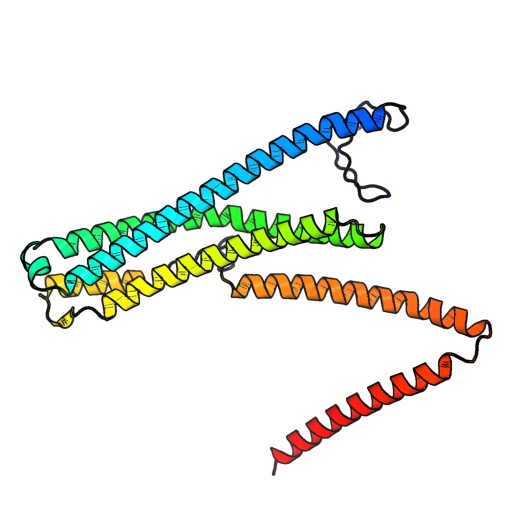94 O O . ALA A 1 77 ? -16.019 -11.848 22.460 1.00 85.75 77 ALA A O 1
ATOM 595 N N . LEU A 1 78 ? -13.970 -10.959 22.657 1.00 83.00 78 LEU A N 1
ATOM 596 C CA . LEU A 1 78 ? -13.844 -11.241 24.091 1.00 83.00 78 LEU A CA 1
ATOM 597 C C . LEU A 1 78 ? -14.860 -10.472 24.951 1.00 83.00 78 LEU A C 1
ATOM 599 O O . LEU A 1 78 ? -15.212 -10.960 26.025 1.00 83.00 78 LEU A O 1
ATOM 603 N N . MET A 1 79 ? -15.371 -9.318 24.498 1.00 77.38 79 MET A N 1
ATOM 604 C CA . MET A 1 79 ? -16.414 -8.580 25.226 1.00 77.38 79 MET A CA 1
ATOM 605 C C . MET A 1 79 ? -17.744 -9.337 25.305 1.00 77.38 79 MET A C 1
ATOM 607 O O . MET A 1 79 ? -18.508 -9.099 26.239 1.00 77.38 79 MET A O 1
ATOM 611 N N . ASP A 1 80 ? -18.042 -10.236 24.360 1.00 74.94 80 ASP A N 1
ATOM 612 C CA . ASP A 1 80 ? -19.295 -11.005 24.390 1.00 74.94 80 ASP A CA 1
ATOM 613 C C . ASP A 1 80 ? -19.243 -12.164 25.411 1.00 74.94 80 ASP A C 1
ATOM 615 O O . ASP A 1 80 ? -20.278 -12.713 25.803 1.00 74.94 80 ASP A O 1
ATOM 619 N N . ASN A 1 81 ? -18.047 -12.501 25.917 1.00 79.12 81 ASN A N 1
ATOM 620 C CA . ASN A 1 81 ? -17.864 -13.471 26.992 1.00 79.12 81 ASN A CA 1
ATOM 621 C C . ASN A 1 81 ? -18.033 -12.810 28.376 1.00 79.12 81 ASN A C 1
ATOM 623 O O . ASN A 1 81 ? -17.147 -12.109 28.874 1.00 79.12 81 ASN A O 1
ATOM 627 N N . LYS A 1 82 ? -19.169 -13.088 29.032 1.00 67.81 82 LYS A N 1
ATOM 628 C CA . LYS A 1 82 ? -19.558 -12.500 30.329 1.00 67.81 82 LYS A CA 1
ATOM 629 C C . LYS A 1 82 ? -18.563 -12.760 31.472 1.00 67.81 82 LYS A C 1
ATOM 631 O O . LYS A 1 82 ? -18.454 -11.913 32.356 1.00 67.81 82 LYS A O 1
ATOM 636 N N . GLU A 1 83 ? -17.835 -13.880 31.472 1.00 65.31 83 GLU A N 1
ATOM 637 C CA . GLU A 1 83 ? -16.828 -14.173 32.512 1.00 65.31 83 GLU A CA 1
ATOM 638 C C . GLU A 1 83 ? -15.596 -13.267 32.387 1.00 65.31 83 GLU A C 1
ATOM 640 O O . GLU A 1 83 ? -15.136 -12.693 33.376 1.00 65.31 83 GLU A O 1
ATOM 645 N N . MET A 1 84 ? -15.103 -13.072 31.161 1.00 60.72 84 MET A N 1
ATOM 646 C CA . MET A 1 84 ? -13.935 -12.229 30.876 1.00 60.72 84 MET A CA 1
ATOM 647 C C . MET A 1 84 ? -14.258 -10.734 30.988 1.00 60.72 84 MET A C 1
ATOM 649 O O . MET A 1 84 ? -13.446 -9.958 31.498 1.00 60.72 84 MET A O 1
ATOM 653 N N . ALA A 1 85 ? -15.464 -10.325 30.579 1.00 63.59 85 ALA A N 1
ATOM 654 C CA . ALA A 1 85 ? -15.930 -8.946 30.713 1.00 63.59 85 ALA A CA 1
ATOM 655 C C . ALA A 1 85 ? -16.034 -8.505 32.187 1.00 63.59 85 ALA A C 1
ATOM 657 O O . ALA A 1 85 ? -15.673 -7.376 32.516 1.00 63.59 85 ALA A O 1
ATOM 658 N N . ASN A 1 86 ? -16.459 -9.400 33.089 1.00 63.72 86 ASN A N 1
ATOM 659 C CA . ASN A 1 86 ? -16.530 -9.116 34.527 1.00 63.72 86 ASN A CA 1
ATOM 660 C C . ASN A 1 86 ? -15.156 -9.103 35.215 1.00 63.72 86 ASN A C 1
ATOM 662 O O . ASN A 1 86 ? -14.961 -8.342 36.162 1.00 63.72 86 ASN A O 1
ATOM 666 N N . GLN A 1 87 ? -14.191 -9.904 34.749 1.00 62.28 87 GLN A N 1
ATOM 667 C CA . GLN A 1 87 ? -12.822 -9.876 35.280 1.00 62.28 87 GLN A CA 1
ATOM 668 C C . GLN A 1 87 ? -12.062 -8.594 34.912 1.00 62.28 87 GLN A C 1
ATOM 670 O O . GLN A 1 87 ? -11.180 -8.168 35.658 1.00 62.28 87 GLN A O 1
ATOM 675 N N . CYS A 1 88 ? -12.396 -7.956 33.788 1.00 63.00 88 CYS A N 1
ATOM 676 C CA . CYS A 1 88 ? -11.687 -6.786 33.289 1.00 63.00 88 CYS A CA 1
ATOM 677 C C . CYS A 1 88 ? -12.619 -5.566 33.187 1.00 63.00 88 CYS A C 1
ATOM 679 O O . CYS A 1 88 ? -13.012 -5.148 32.101 1.00 63.00 88 CYS A O 1
ATOM 681 N N . SER A 1 89 ? -12.910 -4.939 34.334 1.00 65.88 89 SER A N 1
ATOM 682 C CA . SER A 1 89 ? -13.718 -3.702 34.442 1.00 65.88 89 SER A CA 1
ATOM 683 C C . SER A 1 89 ? -13.269 -2.574 33.485 1.00 65.88 89 SER A C 1
ATOM 685 O O . SER A 1 89 ? -14.074 -1.760 33.040 1.00 65.88 89 SER A O 1
ATOM 687 N N . ASN A 1 90 ? -11.989 -2.571 33.082 1.00 77.25 90 ASN A N 1
ATOM 688 C CA . ASN A 1 90 ? -11.394 -1.571 32.189 1.00 77.25 90 ASN A CA 1
ATOM 689 C C . ASN A 1 90 ? -11.212 -2.031 30.727 1.00 77.25 90 ASN A C 1
ATOM 691 O O . ASN A 1 90 ? -10.617 -1.288 29.941 1.00 77.25 90 ASN A O 1
ATOM 695 N N . LEU A 1 91 ? -11.694 -3.217 30.334 1.00 81.31 91 LEU A N 1
ATOM 696 C CA . LEU A 1 91 ? -11.487 -3.790 28.993 1.00 81.31 91 LEU A CA 1
ATOM 697 C C . LEU A 1 91 ? -11.921 -2.827 27.881 1.00 81.31 91 LEU A C 1
ATOM 699 O O . LEU A 1 91 ? -11.186 -2.593 26.925 1.00 81.31 91 LEU A O 1
ATOM 703 N N . LEU A 1 92 ? -13.081 -2.193 28.050 1.00 83.56 92 LEU A N 1
ATOM 704 C CA . LEU A 1 92 ? -13.627 -1.257 27.072 1.00 83.56 92 LEU A CA 1
ATOM 705 C C . LEU A 1 92 ? -12.753 -0.005 26.892 1.00 83.56 92 LEU A C 1
ATOM 707 O O . LEU A 1 92 ? -12.589 0.485 25.778 1.00 83.56 92 LEU A O 1
ATOM 711 N N . ILE A 1 93 ? -12.146 0.491 27.975 1.00 84.38 93 ILE A N 1
ATOM 712 C CA . ILE A 1 93 ? -11.214 1.627 27.923 1.00 84.38 93 ILE A CA 1
ATOM 713 C C . ILE A 1 93 ? -9.942 1.224 27.168 1.00 84.38 93 ILE A C 1
ATOM 715 O O . ILE A 1 93 ? -9.400 2.021 26.401 1.00 84.38 93 ILE A O 1
ATOM 719 N N . VAL A 1 94 ? -9.466 -0.010 27.362 1.00 86.62 94 VAL A N 1
ATOM 720 C CA . VAL A 1 94 ? -8.313 -0.554 26.631 1.00 86.62 94 VAL A CA 1
ATOM 721 C C . VAL A 1 94 ? -8.629 -0.670 25.140 1.00 86.62 94 VAL A C 1
ATOM 723 O O . VAL A 1 94 ? -7.839 -0.188 24.328 1.00 86.62 94 VAL A O 1
ATOM 726 N N . ILE A 1 95 ? -9.793 -1.220 24.780 1.00 87.50 95 ILE A N 1
ATOM 727 C CA . ILE A 1 95 ? -10.253 -1.332 23.387 1.00 87.50 95 ILE A CA 1
ATOM 728 C C . ILE A 1 95 ? -10.357 0.051 22.747 1.00 87.50 95 ILE A C 1
ATOM 730 O O . ILE A 1 95 ? -9.817 0.263 21.666 1.00 87.50 95 ILE A O 1
ATOM 734 N N . HIS A 1 96 ? -10.955 1.022 23.440 1.00 88.44 96 HIS A N 1
ATOM 735 C CA . HIS A 1 96 ? -11.067 2.391 22.944 1.00 88.44 96 HIS A CA 1
ATOM 736 C C . HIS A 1 96 ? -9.697 3.041 22.697 1.00 88.44 96 HIS A C 1
ATOM 738 O O . HIS A 1 96 ? -9.462 3.619 21.634 1.00 88.44 96 HIS A O 1
ATOM 744 N N . LYS A 1 97 ? -8.756 2.909 23.644 1.00 89.06 97 LYS A N 1
ATOM 745 C CA . LYS A 1 97 ? -7.383 3.418 23.478 1.00 89.06 97 LYS A CA 1
ATOM 746 C C . LYS A 1 97 ? -6.674 2.760 22.297 1.00 89.06 97 LYS A C 1
ATOM 748 O O . LYS A 1 97 ? -6.010 3.456 21.533 1.00 89.06 97 LYS A O 1
ATOM 753 N N . LYS A 1 98 ? -6.831 1.445 22.133 1.00 88.94 98 LYS A N 1
ATOM 754 C CA . LYS A 1 98 ? -6.255 0.703 21.008 1.00 88.94 98 LYS A CA 1
ATOM 755 C C . LYS A 1 98 ? -6.882 1.118 19.681 1.00 88.94 98 LYS A C 1
ATOM 757 O O . LYS A 1 98 ? -6.150 1.336 18.726 1.00 88.94 98 LYS A O 1
ATOM 762 N N . HIS A 1 99 ? -8.195 1.323 19.630 1.00 90.12 99 HIS A N 1
ATOM 763 C CA . HIS A 1 99 ? -8.886 1.798 18.431 1.00 90.12 99 HIS A CA 1
ATOM 764 C C . HIS A 1 99 ? -8.369 3.174 17.995 1.00 90.12 99 HIS A C 1
ATOM 766 O O . HIS A 1 99 ? -8.043 3.380 16.828 1.00 90.12 99 HIS A O 1
ATOM 772 N N . ALA A 1 100 ? -8.183 4.093 18.947 1.00 89.62 100 ALA A N 1
ATOM 773 C CA . ALA A 1 100 ? -7.582 5.396 18.676 1.00 89.62 100 ALA A CA 1
ATOM 774 C C . ALA A 1 100 ? -6.117 5.300 18.203 1.00 89.62 100 ALA A C 1
ATOM 776 O O . ALA A 1 100 ? -5.688 6.094 17.366 1.00 89.62 100 ALA A O 1
ATOM 777 N N . GLU A 1 101 ? -5.339 4.344 18.720 1.00 90.00 101 GLU A N 1
ATOM 778 C CA . GLU A 1 101 ? -3.970 4.069 18.264 1.00 90.00 101 GLU A CA 1
ATOM 779 C C . GLU A 1 101 ? -3.949 3.550 16.818 1.00 90.00 101 GLU A C 1
ATOM 781 O O . GLU A 1 101 ? -3.171 4.043 16.005 1.00 90.00 101 GLU A O 1
ATOM 786 N N . ILE A 1 102 ? -4.853 2.632 16.463 1.00 89.38 102 ILE A N 1
ATOM 787 C CA . ILE A 1 102 ? -4.977 2.114 15.092 1.00 89.38 102 ILE A CA 1
ATOM 788 C C . ILE A 1 102 ? -5.345 3.212 14.111 1.00 89.38 102 ILE A C 1
ATOM 790 O O . ILE A 1 102 ? -4.749 3.290 13.043 1.00 89.38 102 ILE A O 1
ATOM 794 N N . ILE A 1 103 ? -6.275 4.090 14.476 1.00 88.75 103 ILE A N 1
ATOM 795 C CA . ILE A 1 103 ? -6.647 5.223 13.628 1.00 88.75 103 ILE A CA 1
ATOM 796 C C . ILE A 1 103 ? -5.432 6.101 13.316 1.00 88.75 103 ILE A C 1
ATOM 798 O O . ILE A 1 103 ? -5.259 6.530 12.176 1.00 88.75 103 ILE A O 1
ATOM 802 N N . LYS A 1 104 ? -4.546 6.327 14.294 1.00 89.06 104 LYS A N 1
ATOM 803 C CA . LYS A 1 104 ? -3.291 7.054 14.057 1.00 89.06 104 LYS A CA 1
ATOM 804 C C . LYS A 1 104 ? -2.377 6.297 13.097 1.00 89.06 104 LYS A C 1
ATOM 806 O O . LYS A 1 104 ? -1.874 6.905 12.160 1.00 89.06 104 LYS A O 1
ATOM 811 N N . ILE A 1 105 ? -2.206 4.987 13.292 1.00 87.94 105 ILE A N 1
ATOM 812 C CA . ILE A 1 105 ? -1.401 4.136 12.399 1.00 87.94 105 ILE A CA 1
ATOM 813 C C . ILE A 1 105 ? -1.947 4.188 10.965 1.00 87.94 105 ILE A C 1
ATOM 815 O O . ILE A 1 105 ? -1.176 4.384 10.030 1.00 87.94 105 ILE A O 1
ATOM 819 N N . LEU A 1 106 ? -3.265 4.067 10.785 1.00 88.31 106 LEU A N 1
ATOM 820 C CA . LEU A 1 106 ? -3.925 4.137 9.479 1.00 88.31 106 LEU A CA 1
ATOM 821 C C . LEU A 1 106 ? -3.786 5.522 8.840 1.00 88.31 106 LEU A C 1
ATOM 823 O O . LEU A 1 106 ? -3.545 5.607 7.639 1.00 88.31 106 LEU A O 1
ATOM 827 N N . SER A 1 107 ? -3.869 6.599 9.626 1.00 87.19 107 SER A N 1
ATOM 828 C CA . SER A 1 107 ? -3.628 7.963 9.141 1.00 87.19 107 SER A CA 1
ATOM 829 C C . SER A 1 107 ? -2.196 8.134 8.633 1.00 87.19 107 SER A C 1
ATOM 831 O O . SER A 1 107 ? -1.997 8.617 7.522 1.00 87.19 107 SER A O 1
ATOM 833 N N . THR A 1 108 ? -1.199 7.687 9.401 1.00 87.25 108 THR A N 1
ATOM 834 C CA . THR A 1 108 ? 0.211 7.731 8.985 1.00 87.25 108 THR A CA 1
ATOM 835 C C . THR A 1 108 ? 0.461 6.864 7.753 1.00 87.25 108 THR A C 1
ATOM 837 O O . THR A 1 108 ? 1.172 7.275 6.838 1.00 87.25 108 THR A O 1
ATOM 840 N N . LEU A 1 109 ? -0.151 5.680 7.684 1.00 86.81 109 LEU A N 1
ATOM 841 C CA . LEU A 1 109 ? -0.044 4.806 6.520 1.00 86.81 109 LEU A CA 1
ATOM 842 C C . LEU A 1 109 ? -0.660 5.470 5.283 1.00 86.81 109 LEU A C 1
ATOM 844 O O . LEU A 1 109 ? -0.051 5.450 4.219 1.00 86.81 109 LEU A O 1
ATOM 848 N N . ASN A 1 110 ? -1.809 6.131 5.419 1.00 87.31 110 ASN A N 1
ATOM 849 C CA . ASN A 1 110 ? -2.427 6.882 4.331 1.00 87.31 110 ASN A CA 1
ATOM 850 C C . ASN A 1 110 ? -1.543 8.045 3.840 1.00 87.31 110 ASN A C 1
ATOM 852 O O . ASN A 1 110 ? -1.423 8.242 2.635 1.00 87.31 110 ASN A O 1
ATOM 856 N N . GLU A 1 111 ? -0.873 8.776 4.735 1.00 85.56 111 GLU A N 1
ATOM 857 C CA . GLU A 1 111 ? 0.074 9.843 4.361 1.00 85.56 111 GLU A CA 1
ATOM 858 C C . GLU A 1 111 ? 1.282 9.316 3.574 1.00 85.56 111 GLU A C 1
ATOM 860 O O . GLU A 1 111 ? 1.685 9.914 2.576 1.00 85.56 111 GLU A O 1
ATOM 865 N N . ILE A 1 112 ? 1.841 8.171 3.975 1.00 83.44 112 ILE A N 1
ATOM 866 C CA . ILE A 1 112 ? 2.946 7.529 3.247 1.00 83.44 112 ILE A CA 1
ATOM 867 C C . ILE A 1 112 ? 2.455 7.050 1.873 1.00 83.44 112 ILE A C 1
ATOM 869 O O . ILE A 1 112 ? 3.087 7.302 0.843 1.00 83.44 112 ILE A O 1
ATOM 873 N N . MET A 1 113 ? 1.289 6.405 1.842 1.00 83.00 113 MET A N 1
ATOM 874 C CA . MET A 1 113 ? 0.702 5.850 0.624 1.00 83.00 113 MET A CA 1
ATOM 875 C C . MET A 1 113 ? 0.237 6.926 -0.356 1.00 83.00 113 MET A C 1
ATOM 877 O O . MET A 1 113 ? 0.231 6.666 -1.559 1.00 83.00 113 MET A O 1
ATOM 881 N N . TYR A 1 114 ? -0.084 8.132 0.117 1.00 84.06 114 TYR A N 1
ATOM 882 C CA . TYR A 1 114 ? -0.477 9.269 -0.713 1.00 84.06 114 TYR A CA 1
ATOM 883 C C . TYR A 1 114 ? 0.544 9.539 -1.822 1.00 84.06 114 TYR A C 1
ATOM 885 O O . TYR A 1 114 ? 0.202 9.522 -3.008 1.00 84.06 114 TYR A O 1
ATOM 893 N N . SER A 1 115 ? 1.804 9.758 -1.434 1.00 80.12 115 SER A N 1
ATOM 894 C CA . SER A 1 115 ? 2.881 10.132 -2.356 1.00 80.12 115 SER A CA 1
ATOM 895 C C . SER A 1 115 ? 3.354 8.935 -3.166 1.00 80.12 115 SER A C 1
ATOM 897 O O . SER A 1 115 ? 3.544 9.038 -4.378 1.00 80.12 115 SER A O 1
ATOM 899 N N . VAL A 1 116 ? 3.495 7.779 -2.513 1.00 82.81 116 VAL A N 1
ATOM 900 C CA . VAL A 1 116 ? 3.967 6.554 -3.166 1.00 82.81 116 VAL A CA 1
ATOM 901 C C . VAL A 1 116 ? 3.012 6.118 -4.271 1.00 82.81 116 VAL A C 1
ATOM 903 O O . VAL A 1 116 ? 3.451 5.826 -5.379 1.00 82.81 116 VAL A O 1
ATOM 906 N N . SER A 1 117 ? 1.707 6.120 -4.007 1.00 81.56 117 SER A N 1
ATOM 907 C CA . SER A 1 117 ? 0.719 5.645 -4.980 1.00 81.56 117 SER A CA 1
ATOM 908 C C . SER A 1 117 ? 0.627 6.565 -6.191 1.00 81.56 117 SER A C 1
ATOM 910 O O . SER A 1 117 ? 0.477 6.082 -7.311 1.00 81.56 117 SER A O 1
ATOM 912 N N . LEU A 1 118 ? 0.783 7.880 -5.997 1.00 81.00 118 LEU A N 1
ATOM 913 C CA . LEU A 1 118 ? 0.899 8.821 -7.111 1.00 81.00 118 LEU A CA 1
ATOM 914 C C . LEU A 1 118 ? 2.128 8.521 -7.964 1.00 81.00 118 LEU A C 1
ATOM 916 O O . LEU A 1 118 ? 1.998 8.341 -9.174 1.00 81.00 118 LEU A O 1
ATOM 920 N N . ILE A 1 119 ? 3.306 8.432 -7.340 1.00 82.12 119 ILE A N 1
ATOM 921 C CA . ILE A 1 119 ? 4.556 8.145 -8.050 1.00 82.12 119 ILE A CA 1
ATOM 922 C C . ILE A 1 119 ? 4.424 6.825 -8.814 1.00 82.12 119 ILE A C 1
ATOM 924 O O . ILE A 1 119 ? 4.725 6.793 -10.003 1.00 82.12 119 ILE A O 1
ATOM 928 N N . GLN A 1 120 ? 3.882 5.781 -8.186 1.00 81.19 120 GLN A N 1
ATOM 929 C CA . GLN A 1 120 ? 3.682 4.471 -8.804 1.00 81.19 120 GLN A CA 1
ATOM 930 C C . GLN A 1 120 ? 2.700 4.506 -9.986 1.00 81.19 120 GLN A C 1
ATOM 932 O O . GLN A 1 120 ? 2.909 3.837 -11.002 1.00 81.19 120 GLN A O 1
ATOM 937 N N . LEU A 1 121 ? 1.621 5.288 -9.902 1.00 79.94 121 LEU A N 1
ATOM 938 C CA . LEU A 1 121 ? 0.681 5.462 -11.013 1.00 79.94 121 LEU A CA 1
ATOM 939 C C . LEU A 1 121 ? 1.340 6.176 -12.198 1.00 79.94 121 LEU A C 1
ATOM 941 O O . LEU A 1 121 ? 1.185 5.731 -13.339 1.00 79.94 121 LEU A O 1
ATOM 945 N N . PHE A 1 122 ? 2.119 7.229 -11.944 1.00 82.06 122 PHE A N 1
ATOM 946 C CA . PHE A 1 122 ? 2.847 7.947 -12.990 1.00 82.06 122 PHE A CA 1
ATOM 947 C C . PHE A 1 122 ? 3.941 7.086 -13.625 1.00 82.06 122 PHE A C 1
ATOM 949 O O . PHE A 1 122 ? 3.970 6.951 -14.850 1.00 82.06 122 PHE A O 1
ATOM 956 N N . THR A 1 123 ? 4.799 6.452 -12.822 1.00 80.12 123 THR A N 1
ATOM 957 C CA . THR A 1 123 ? 5.894 5.603 -13.317 1.00 80.12 123 THR A CA 1
ATOM 958 C C . THR A 1 123 ? 5.355 4.402 -14.083 1.00 80.12 123 THR A C 1
ATOM 960 O O . THR A 1 123 ? 5.816 4.131 -15.189 1.00 80.12 123 THR A O 1
ATOM 963 N N . SER A 1 124 ? 4.320 3.724 -13.578 1.00 80.88 124 SER A N 1
ATOM 964 C CA . SER A 1 124 ? 3.719 2.577 -14.270 1.00 80.88 124 SER A CA 1
ATOM 965 C C . SER A 1 124 ? 3.024 2.964 -15.578 1.00 80.88 124 SER A C 1
ATOM 967 O O . SER A 1 124 ? 2.982 2.152 -16.504 1.00 80.88 124 SER A O 1
ATOM 969 N N . THR A 1 125 ? 2.470 4.176 -15.676 1.00 80.69 125 THR A N 1
ATOM 970 C CA . THR A 1 125 ? 1.858 4.687 -16.913 1.00 80.69 125 THR A CA 1
ATOM 971 C C . THR A 1 125 ? 2.931 5.081 -17.924 1.00 80.69 125 THR A C 1
ATOM 973 O O . THR A 1 125 ? 2.840 4.699 -19.089 1.00 80.69 125 THR A O 1
ATOM 976 N N . PHE A 1 126 ? 3.987 5.763 -17.478 1.00 77.88 126 PHE A N 1
ATOM 977 C CA . PHE A 1 126 ? 5.137 6.100 -18.314 1.00 77.88 126 PHE A CA 1
ATOM 978 C C . PHE A 1 126 ? 5.816 4.842 -18.871 1.00 77.88 126 PHE A C 1
ATOM 980 O O . PHE A 1 126 ? 6.022 4.735 -20.078 1.00 77.88 126 PHE A O 1
ATOM 987 N N . MET A 1 127 ? 6.069 3.845 -18.020 1.00 76.19 127 MET A N 1
ATOM 988 C CA . MET A 1 127 ? 6.638 2.559 -18.428 1.00 76.19 127 MET A CA 1
ATOM 989 C C . MET A 1 127 ? 5.756 1.835 -19.444 1.00 76.19 127 MET A C 1
ATOM 991 O O . MET A 1 127 ? 6.262 1.321 -20.437 1.00 76.19 127 MET A O 1
ATOM 995 N N . PHE A 1 128 ? 4.434 1.841 -19.248 1.00 78.31 128 PHE A N 1
ATOM 996 C CA . PHE A 1 128 ? 3.501 1.265 -20.215 1.00 78.31 128 PHE A CA 1
ATOM 997 C C . PHE A 1 128 ? 3.595 1.950 -21.588 1.00 78.31 128 PHE A C 1
ATOM 999 O O . PHE A 1 128 ? 3.602 1.262 -22.605 1.00 78.31 128 PHE A O 1
ATOM 1006 N N . LEU A 1 129 ? 3.710 3.282 -21.634 1.00 76.19 129 LEU A N 1
ATOM 1007 C CA . LEU A 1 129 ? 3.870 4.028 -22.888 1.00 76.19 129 LEU A CA 1
ATOM 1008 C C . LEU A 1 129 ? 5.194 3.700 -23.588 1.00 76.19 129 LEU A C 1
ATOM 1010 O O . LEU A 1 129 ? 5.195 3.448 -24.792 1.00 76.19 129 LEU A O 1
ATOM 1014 N N . VAL A 1 130 ? 6.303 3.644 -22.845 1.00 74.56 130 VAL A N 1
ATOM 1015 C CA . VAL A 1 130 ? 7.617 3.271 -23.396 1.00 74.56 130 VAL A CA 1
ATOM 1016 C C . VAL A 1 130 ? 7.566 1.861 -23.985 1.00 74.56 130 VAL A C 1
ATOM 1018 O O . VAL A 1 130 ? 7.894 1.684 -25.157 1.00 74.56 130 VAL A O 1
ATOM 1021 N N . LEU A 1 131 ? 7.058 0.886 -23.228 1.00 72.94 131 LEU A N 1
ATOM 1022 C CA . LEU A 1 131 ? 6.929 -0.509 -23.669 1.00 72.94 131 LEU A CA 1
ATOM 1023 C C . LEU A 1 131 ? 5.986 -0.650 -24.868 1.00 72.94 131 LEU A C 1
ATOM 1025 O O . LEU A 1 131 ? 6.219 -1.461 -25.763 1.00 72.94 131 LEU A O 1
ATOM 1029 N N . PHE A 1 132 ? 4.929 0.160 -24.920 1.00 72.50 132 PHE A N 1
ATOM 1030 C CA . PHE A 1 132 ? 4.031 0.197 -26.065 1.00 72.50 132 PHE A CA 1
ATOM 1031 C C . PHE A 1 132 ? 4.730 0.730 -27.319 1.00 72.50 132 PHE A C 1
ATOM 1033 O O . PHE A 1 132 ? 4.564 0.164 -28.396 1.00 72.50 132 PHE A O 1
ATOM 1040 N N . THR A 1 133 ? 5.533 1.788 -27.199 1.00 69.25 133 THR A N 1
ATOM 1041 C CA . THR A 1 133 ? 6.281 2.340 -28.340 1.00 69.25 133 THR A CA 1
ATOM 1042 C C . THR A 1 133 ? 7.393 1.409 -28.825 1.00 69.25 133 THR A C 1
ATOM 1044 O O . THR A 1 133 ? 7.522 1.221 -30.033 1.00 69.25 133 THR A O 1
ATOM 1047 N N . SER A 1 134 ? 8.122 0.740 -27.925 1.00 65.31 134 SER A N 1
ATOM 1048 C CA . SER A 1 134 ? 9.167 -0.225 -28.301 1.00 65.31 134 SER A CA 1
ATOM 1049 C C . SER A 1 134 ? 8.598 -1.456 -29.018 1.00 65.31 134 SER A C 1
ATOM 1051 O O . SER A 1 134 ? 9.192 -1.938 -29.984 1.00 65.31 134 SER A O 1
ATOM 1053 N N . ALA A 1 135 ? 7.396 -1.900 -28.631 1.00 68.62 135 ALA A N 1
ATOM 1054 C CA . ALA A 1 135 ? 6.666 -2.986 -29.292 1.00 68.62 135 ALA A CA 1
ATOM 1055 C C . ALA A 1 135 ? 6.361 -2.732 -30.771 1.00 68.62 135 ALA A C 1
ATOM 1057 O O . ALA A 1 135 ? 6.070 -3.660 -31.525 1.00 68.62 135 ALA A O 1
ATOM 1058 N N . ARG A 1 136 ? 6.354 -1.461 -31.188 1.00 64.00 136 ARG A N 1
ATOM 1059 C CA . ARG A 1 136 ? 6.063 -1.062 -32.568 1.00 64.00 136 ARG A CA 1
ATOM 1060 C C . ARG A 1 136 ? 7.282 -1.156 -33.473 1.00 64.00 136 ARG A C 1
ATOM 1062 O O . ARG A 1 136 ? 7.103 -1.259 -34.683 1.00 64.00 136 ARG A O 1
ATOM 1069 N N . THR A 1 137 ? 8.486 -1.080 -32.914 1.00 61.94 137 THR A N 1
ATOM 1070 C CA . THR A 1 137 ? 9.727 -0.946 -33.685 1.00 61.94 137 THR A CA 1
ATOM 1071 C C . THR A 1 137 ? 10.571 -2.201 -33.743 1.00 61.94 137 THR A C 1
ATOM 1073 O O . THR A 1 137 ? 11.355 -2.346 -34.675 1.00 61.94 137 THR A O 1
ATOM 1076 N N . GLN A 1 138 ? 10.433 -3.100 -32.771 1.00 61.09 138 GLN A N 1
ATOM 1077 C CA . GLN A 1 138 ? 11.214 -4.331 -32.693 1.00 61.09 138 GLN A CA 1
ATOM 1078 C C . GLN A 1 138 ? 10.311 -5.518 -32.328 1.00 61.09 138 GLN A C 1
ATOM 1080 O O . GLN A 1 138 ? 9.290 -5.324 -31.661 1.00 61.09 138 GLN A O 1
ATOM 1085 N N . PRO A 1 139 ? 10.647 -6.746 -32.766 1.00 62.09 139 PRO A N 1
ATOM 1086 C CA . PRO A 1 139 ? 9.955 -7.941 -32.305 1.00 62.09 139 PRO A CA 1
ATOM 1087 C C . PRO A 1 13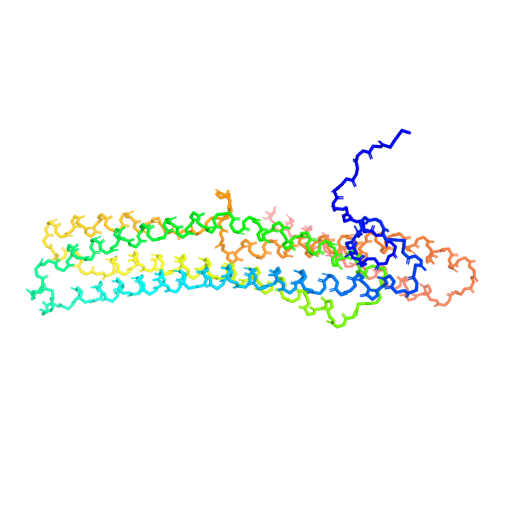9 ? 10.091 -8.063 -30.783 1.00 62.09 139 PRO A C 1
ATOM 1089 O O . PRO A 1 139 ? 11.182 -7.946 -30.231 1.00 62.09 139 PRO A O 1
ATOM 1092 N N . MET A 1 140 ? 8.962 -8.272 -30.108 1.00 62.28 140 MET A N 1
ATOM 1093 C CA . MET A 1 140 ? 8.906 -8.344 -28.650 1.00 62.28 140 MET A CA 1
ATOM 1094 C C . MET A 1 140 ? 9.625 -9.594 -28.146 1.00 62.28 140 MET A C 1
ATOM 1096 O O . MET A 1 140 ? 9.150 -10.713 -28.341 1.00 62.28 140 MET A O 1
ATOM 1100 N N . GLU A 1 141 ? 10.753 -9.404 -27.467 1.00 70.50 141 GLU A N 1
ATOM 1101 C CA . GLU A 1 141 ? 11.432 -10.486 -26.759 1.00 70.50 141 GLU A CA 1
ATOM 1102 C C . GLU A 1 141 ? 10.704 -10.861 -25.458 1.00 70.50 141 GLU A C 1
ATOM 1104 O O . GLU A 1 141 ? 9.962 -10.069 -24.873 1.00 70.50 141 GLU A O 1
ATOM 1109 N N . ILE A 1 142 ? 10.956 -12.075 -24.960 1.00 72.06 142 ILE A N 1
ATOM 1110 C CA . ILE A 1 142 ? 10.363 -12.616 -23.720 1.00 72.06 142 ILE A CA 1
ATOM 1111 C C . ILE A 1 142 ? 10.560 -11.663 -22.528 1.00 72.06 142 ILE A C 1
ATOM 1113 O O . ILE A 1 142 ? 9.671 -11.523 -21.686 1.00 72.06 142 ILE A O 1
ATOM 1117 N N . VAL A 1 143 ? 11.691 -10.955 -22.486 1.00 69.38 143 VAL A N 1
ATOM 1118 C CA . VAL A 1 143 ? 12.025 -9.986 -21.433 1.00 69.38 143 VAL A CA 1
ATOM 1119 C C . VAL A 1 143 ? 10.990 -8.854 -21.346 1.00 69.38 143 VAL A C 1
ATOM 1121 O O . VAL A 1 143 ? 10.608 -8.465 -20.244 1.00 69.38 143 VAL A O 1
ATOM 1124 N N . PHE A 1 144 ? 10.451 -8.382 -22.477 1.00 71.81 144 PHE A N 1
ATOM 1125 C CA . PHE A 1 144 ? 9.427 -7.330 -22.496 1.00 71.81 144 PHE A CA 1
ATOM 1126 C C . PHE A 1 144 ? 8.108 -7.792 -21.871 1.00 71.81 144 PHE A C 1
ATOM 1128 O O . PHE A 1 144 ? 7.477 -7.042 -21.123 1.00 71.81 144 PHE A O 1
ATOM 1135 N N . TYR A 1 145 ? 7.701 -9.037 -22.131 1.00 73.44 145 TYR A N 1
ATOM 1136 C CA . TYR A 1 145 ? 6.495 -9.610 -21.531 1.00 73.44 145 TYR A CA 1
ATOM 1137 C C . TYR A 1 145 ? 6.633 -9.769 -20.016 1.00 73.44 145 TYR A C 1
ATOM 1139 O O . TYR A 1 145 ? 5.703 -9.430 -19.282 1.00 73.44 145 TYR A O 1
ATOM 1147 N N . LEU A 1 146 ? 7.795 -10.226 -19.541 1.00 75.00 146 LEU A N 1
ATOM 1148 C CA . LEU A 1 146 ? 8.084 -10.336 -18.108 1.00 75.00 146 LEU A CA 1
ATOM 1149 C C . LEU A 1 146 ? 8.064 -8.966 -17.422 1.00 75.00 146 LEU A C 1
ATOM 1151 O O . LEU A 1 146 ? 7.502 -8.824 -16.337 1.00 75.00 146 LEU A O 1
ATOM 1155 N N . PHE A 1 147 ? 8.611 -7.943 -18.074 1.00 74.50 147 PHE A N 1
ATOM 1156 C CA . PHE A 1 147 ? 8.630 -6.587 -17.536 1.00 74.50 147 PHE A CA 1
ATOM 1157 C C . PHE A 1 147 ? 7.222 -5.975 -17.457 1.00 74.50 147 PHE A C 1
ATOM 1159 O O . PHE A 1 147 ? 6.838 -5.413 -16.431 1.00 74.50 147 PHE A O 1
ATOM 1166 N N . MET A 1 148 ? 6.405 -6.158 -18.499 1.00 77.31 148 MET A N 1
ATOM 1167 C CA . MET A 1 148 ? 4.993 -5.755 -18.501 1.00 77.31 148 MET A CA 1
ATOM 1168 C C . MET A 1 148 ? 4.191 -6.461 -17.406 1.00 77.31 148 MET A C 1
ATOM 1170 O O . MET A 1 148 ? 3.415 -5.818 -16.696 1.00 77.31 148 MET A O 1
ATOM 1174 N N . LEU A 1 149 ? 4.390 -7.774 -17.247 1.00 82.50 149 LEU A N 1
ATOM 1175 C CA . LEU A 1 149 ? 3.766 -8.551 -16.179 1.00 82.50 149 LEU A CA 1
ATOM 1176 C C . LEU A 1 149 ? 4.154 -7.988 -14.805 1.00 82.50 149 LEU A C 1
ATOM 1178 O O . LEU A 1 149 ? 3.279 -7.787 -13.966 1.00 82.50 149 LEU A O 1
ATOM 1182 N N . CYS A 1 150 ? 5.438 -7.678 -14.606 1.00 81.94 150 CYS A N 1
ATOM 1183 C CA . CYS A 1 150 ? 5.955 -7.112 -13.365 1.00 81.94 150 CYS A CA 1
ATOM 1184 C C . CYS A 1 150 ? 5.271 -5.779 -13.023 1.00 81.94 150 CYS A C 1
ATOM 1186 O O . CYS A 1 150 ? 4.654 -5.665 -11.964 1.00 81.94 150 CYS A O 1
ATOM 1188 N N . VAL A 1 151 ? 5.255 -4.813 -13.948 1.00 80.50 151 VAL A N 1
ATOM 1189 C CA . VAL A 1 151 ? 4.629 -3.493 -13.729 1.00 80.50 151 VAL A CA 1
ATOM 1190 C C . VAL A 1 151 ? 3.134 -3.618 -13.412 1.00 80.50 151 VAL A C 1
ATOM 1192 O O . VAL A 1 151 ? 2.620 -2.955 -12.509 1.00 80.50 151 VAL A O 1
ATOM 1195 N N . VAL A 1 152 ? 2.418 -4.491 -14.128 1.00 83.12 152 VAL A N 1
ATOM 1196 C CA . VAL A 1 152 ? 0.991 -4.738 -13.870 1.00 83.12 152 VAL A CA 1
ATOM 1197 C C . VAL A 1 152 ? 0.780 -5.411 -12.513 1.00 83.12 152 VAL A C 1
ATOM 1199 O O . VAL A 1 152 ? -0.176 -5.071 -11.815 1.00 83.12 152 VAL A O 1
ATOM 1202 N N . SER A 1 153 ? 1.652 -6.346 -12.131 1.00 84.81 153 SER A N 1
ATOM 1203 C CA . SER A 1 153 ? 1.575 -7.042 -10.845 1.00 84.81 153 SER A CA 1
ATOM 1204 C C . SER A 1 153 ? 1.837 -6.109 -9.662 1.00 84.81 153 SER A C 1
ATOM 1206 O O . SER A 1 153 ? 1.100 -6.166 -8.685 1.00 84.81 153 SER A O 1
ATOM 1208 N N . GLN A 1 154 ? 2.793 -5.182 -9.772 1.00 82.88 154 GLN A N 1
ATOM 1209 C CA . GLN A 1 154 ? 3.070 -4.187 -8.734 1.00 82.88 154 GLN A CA 1
ATOM 1210 C C . GLN A 1 154 ? 1.858 -3.284 -8.485 1.00 82.88 154 GLN A C 1
ATOM 1212 O O . GLN A 1 154 ? 1.456 -3.080 -7.341 1.00 82.88 154 GLN A O 1
ATOM 1217 N N . LEU A 1 155 ? 1.225 -2.791 -9.556 1.00 83.19 155 LEU A N 1
ATOM 1218 C CA . LEU A 1 155 ? 0.014 -1.978 -9.432 1.00 83.19 155 LEU A CA 1
ATOM 1219 C C . LEU A 1 155 ? -1.157 -2.784 -8.850 1.00 83.19 155 LEU A C 1
ATOM 1221 O O . LEU A 1 155 ? -1.907 -2.275 -8.023 1.00 83.19 155 LEU A O 1
ATOM 1225 N N . PHE A 1 156 ? -1.302 -4.046 -9.261 1.00 86.06 156 PHE A N 1
ATOM 1226 C CA . PHE A 1 156 ? -2.321 -4.939 -8.714 1.00 86.06 156 PHE A CA 1
ATOM 1227 C C . PHE A 1 156 ? -2.147 -5.147 -7.210 1.00 86.06 156 PHE A C 1
ATOM 1229 O O . PHE A 1 156 ? -3.115 -5.011 -6.470 1.00 86.06 156 PHE A O 1
ATOM 1236 N N . LEU A 1 157 ? -0.924 -5.442 -6.761 1.00 86.31 157 LEU A N 1
ATOM 1237 C CA . LEU A 1 157 ? -0.618 -5.655 -5.348 1.00 86.31 157 LEU A CA 1
ATOM 1238 C C . LEU A 1 157 ? -0.912 -4.405 -4.517 1.00 86.31 157 LEU A C 1
ATOM 1240 O O . LEU A 1 157 ? -1.520 -4.526 -3.460 1.00 86.31 157 LEU A O 1
ATOM 1244 N N . LEU A 1 158 ? -0.560 -3.216 -5.017 1.00 84.44 158 LEU A N 1
ATOM 1245 C CA . LEU A 1 158 ? -0.864 -1.944 -4.357 1.00 84.44 158 LEU A CA 1
ATOM 1246 C C . LEU A 1 158 ? -2.377 -1.746 -4.159 1.00 84.44 158 LEU A C 1
ATOM 1248 O O . LEU A 1 158 ? -2.827 -1.412 -3.064 1.00 84.44 158 LEU A O 1
ATOM 1252 N N . CYS A 1 159 ? -3.170 -1.977 -5.208 1.00 86.12 159 CYS A N 1
ATOM 1253 C CA . CYS A 1 159 ? -4.624 -1.824 -5.151 1.00 86.12 159 CYS A CA 1
ATOM 1254 C C . CYS A 1 159 ? -5.299 -2.905 -4.297 1.00 86.12 159 CYS A C 1
ATOM 1256 O O . CYS A 1 159 ? -6.201 -2.594 -3.524 1.00 86.12 159 CYS A O 1
ATOM 1258 N N . ALA A 1 160 ? -4.846 -4.157 -4.398 1.00 87.31 160 ALA A N 1
ATOM 1259 C CA . ALA A 1 160 ? -5.338 -5.256 -3.570 1.00 87.31 160 ALA A CA 1
ATOM 1260 C C . ALA A 1 160 ? -5.038 -5.012 -2.086 1.00 87.31 160 ALA A C 1
ATOM 1262 O O . ALA A 1 160 ? -5.876 -5.264 -1.228 1.00 87.31 160 ALA A O 1
ATOM 1263 N N . PHE A 1 161 ? -3.860 -4.473 -1.783 1.00 87.00 161 PHE A N 1
ATOM 1264 C CA . PHE A 1 161 ? -3.475 -4.105 -0.430 1.00 87.00 161 PHE A CA 1
ATOM 1265 C C . PHE A 1 161 ? -4.387 -3.017 0.163 1.00 87.00 161 PHE A C 1
ATOM 1267 O O . PHE A 1 161 ? -4.851 -3.164 1.295 1.00 87.00 161 PHE A O 1
ATOM 1274 N N . GLY A 1 162 ? -4.704 -1.969 -0.607 1.00 87.31 162 GLY A N 1
ATOM 1275 C CA . GLY A 1 162 ? -5.658 -0.938 -0.181 1.00 87.31 162 GLY A CA 1
ATOM 1276 C C . GLY A 1 162 ? -7.066 -1.481 0.068 1.00 87.31 162 GLY A C 1
ATOM 1277 O O . GLY A 1 162 ? -7.672 -1.153 1.087 1.00 87.31 162 GLY A O 1
ATOM 1278 N N . GLU A 1 163 ? -7.537 -2.386 -0.791 1.00 88.81 163 GLU A N 1
ATOM 1279 C CA . GLU A 1 163 ? -8.829 -3.067 -0.637 1.00 88.81 163 GLU A CA 1
ATOM 1280 C C . GLU A 1 163 ? -8.896 -3.908 0.649 1.00 88.81 163 GLU A C 1
ATOM 1282 O O . GLU A 1 163 ? -9.879 -3.854 1.387 1.00 88.81 163 GLU A O 1
ATOM 1287 N N . VAL A 1 164 ? -7.837 -4.667 0.956 1.00 89.50 164 VAL A N 1
ATOM 1288 C CA . VAL A 1 164 ? -7.786 -5.502 2.166 1.00 89.50 164 VAL A CA 1
ATOM 1289 C C . VAL A 1 164 ? -7.838 -4.643 3.427 1.00 89.50 164 VAL A C 1
ATOM 1291 O O . VAL A 1 164 ? -8.584 -4.973 4.350 1.00 89.50 164 VAL A O 1
ATOM 1294 N N . ILE A 1 165 ? -7.089 -3.536 3.478 1.00 89.06 165 ILE A N 1
ATOM 1295 C CA . ILE A 1 165 ? -7.130 -2.612 4.621 1.00 89.06 165 ILE A CA 1
ATOM 1296 C C . ILE A 1 165 ? -8.521 -1.995 4.773 1.00 89.06 165 ILE A C 1
ATOM 1298 O O . ILE A 1 165 ? -9.043 -1.946 5.891 1.00 89.06 165 ILE A O 1
ATOM 1302 N N . PHE A 1 166 ? -9.136 -1.572 3.668 1.00 88.94 166 PHE A N 1
ATOM 1303 C CA . PHE A 1 166 ? -10.489 -1.022 3.671 1.00 88.94 166 PHE A CA 1
ATOM 1304 C C . PHE A 1 166 ? -11.500 -2.026 4.243 1.00 88.94 166 PHE A C 1
ATOM 1306 O O . PHE A 1 166 ? -12.183 -1.724 5.223 1.00 88.94 166 PHE A O 1
ATOM 1313 N N . SER A 1 167 ? -11.512 -3.254 3.718 1.00 90.06 167 SER A N 1
ATOM 1314 C CA . SER A 1 167 ? -12.416 -4.322 4.162 1.00 90.06 167 SER A CA 1
ATOM 1315 C C . SER A 1 167 ? -12.201 -4.704 5.633 1.00 90.06 167 SER A C 1
ATOM 1317 O O . SER A 1 167 ? -13.157 -4.861 6.393 1.00 90.06 167 SER A O 1
ATOM 1319 N N . LYS A 1 168 ? -10.943 -4.801 6.081 1.00 89.75 168 LYS A N 1
ATOM 1320 C CA . LYS A 1 168 ? -10.612 -5.073 7.490 1.00 89.75 168 LYS A CA 1
ATOM 1321 C C . LYS A 1 168 ? -11.088 -3.957 8.419 1.00 89.75 168 LYS A C 1
ATOM 1323 O O . LYS A 1 168 ? -11.554 -4.247 9.519 1.00 89.75 168 LYS A O 1
ATOM 1328 N N . THR A 1 169 ? -10.992 -2.700 7.989 1.00 89.00 169 THR A N 1
ATOM 1329 C CA . THR A 1 169 ? -11.442 -1.551 8.787 1.00 89.00 169 THR A CA 1
ATOM 1330 C C . THR A 1 169 ? -12.967 -1.496 8.882 1.00 89.00 169 THR A C 1
ATOM 1332 O O . THR A 1 169 ? -13.502 -1.265 9.963 1.00 89.00 169 THR A O 1
ATOM 1335 N N . GLU A 1 170 ? -13.676 -1.792 7.792 1.00 89.81 170 GLU A N 1
ATOM 1336 C CA . GLU A 1 170 ? -15.141 -1.915 7.774 1.00 89.81 170 GLU A CA 1
ATOM 1337 C C . GLU A 1 170 ? -15.644 -3.049 8.690 1.00 89.81 170 GLU A C 1
ATOM 1339 O O . GLU A 1 170 ? -16.663 -2.916 9.378 1.00 89.81 170 GLU A O 1
ATOM 1344 N N . ALA A 1 171 ? -14.895 -4.152 8.780 1.00 89.94 171 ALA A N 1
ATOM 1345 C CA . ALA A 1 171 ? -15.233 -5.260 9.668 1.00 89.94 171 ALA A CA 1
ATOM 1346 C C . ALA A 1 171 ? -15.293 -4.842 11.151 1.00 89.94 171 ALA A C 1
ATOM 1348 O O . ALA A 1 171 ? -16.123 -5.382 11.881 1.00 89.94 171 ALA A O 1
ATOM 1349 N N . ILE A 1 172 ? -14.499 -3.854 11.591 1.00 90.19 172 ILE A N 1
ATOM 1350 C CA . ILE A 1 172 ? -14.530 -3.345 12.977 1.00 90.19 172 ILE A CA 1
ATOM 1351 C C . ILE A 1 172 ? -15.919 -2.795 13.315 1.00 90.19 172 ILE A C 1
ATOM 1353 O O . ILE A 1 172 ? -16.476 -3.122 14.365 1.00 90.19 172 ILE A O 1
ATOM 1357 N N . PHE A 1 173 ? -16.498 -1.988 12.420 1.00 90.38 173 PHE A N 1
ATOM 1358 C CA . PHE A 1 173 ? -17.842 -1.440 12.603 1.00 90.38 173 PHE A CA 1
ATOM 1359 C C . PHE A 1 173 ? -18.872 -2.563 12.752 1.00 90.38 173 PHE A C 1
ATOM 1361 O O . PHE A 1 173 ? -19.670 -2.564 13.689 1.00 90.38 173 PHE A O 1
ATOM 1368 N N . THR A 1 174 ? -18.800 -3.560 11.867 1.00 90.94 174 THR A N 1
ATOM 1369 C CA . THR A 1 174 ? -19.708 -4.714 11.877 1.00 90.94 174 THR A CA 1
ATOM 1370 C C . THR A 1 174 ? -19.592 -5.516 13.178 1.00 90.94 174 THR A C 1
ATOM 1372 O O . THR A 1 174 ? -20.606 -5.865 13.779 1.00 90.94 174 THR A O 1
ATOM 1375 N N . GLN A 1 175 ? -18.373 -5.767 13.664 1.00 89.38 175 GLN A N 1
ATOM 1376 C CA . GLN A 1 175 ? -18.141 -6.500 14.914 1.00 89.38 175 GLN A CA 1
ATOM 1377 C C . GLN A 1 175 ? -18.650 -5.738 16.144 1.00 89.38 175 GLN A C 1
ATOM 1379 O O . GLN A 1 175 ? -19.301 -6.328 17.008 1.00 89.38 175 GLN A O 1
ATOM 1384 N N . LEU A 1 176 ? -18.413 -4.423 16.207 1.00 89.50 176 LEU A N 1
ATOM 1385 C CA . LEU A 1 176 ? -18.950 -3.569 17.271 1.00 89.50 176 LEU A CA 1
ATOM 1386 C C . LEU A 1 176 ? -20.482 -3.563 17.264 1.00 89.50 176 LEU A C 1
ATOM 1388 O O . LEU A 1 176 ? -21.103 -3.625 18.325 1.00 89.50 176 LEU A O 1
ATOM 1392 N N . TYR A 1 177 ? -21.091 -3.508 16.078 1.00 89.38 177 TYR A N 1
ATOM 1393 C CA . TYR A 1 177 ? -22.544 -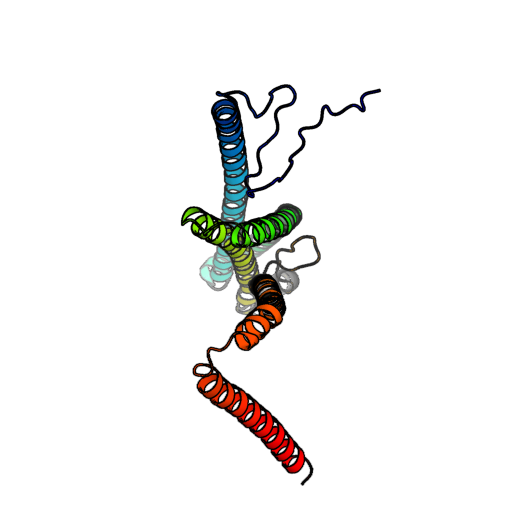3.516 15.921 1.00 89.38 177 TYR A CA 1
ATOM 1394 C C . TYR A 1 177 ? -23.182 -4.814 16.431 1.00 89.38 177 TYR A C 1
ATOM 1396 O O . TYR A 1 177 ? -24.230 -4.770 17.074 1.00 89.38 177 TYR A O 1
ATOM 1404 N N . LEU A 1 178 ? -22.532 -5.956 16.184 1.00 88.94 178 LEU A N 1
ATOM 1405 C CA . LEU A 1 178 ? -23.007 -7.283 16.591 1.00 88.94 178 LEU A CA 1
ATOM 1406 C C . LEU A 1 178 ? -22.833 -7.580 18.088 1.00 88.94 178 LEU A C 1
ATOM 1408 O O . LEU A 1 178 ? -23.422 -8.535 18.593 1.00 88.94 178 LEU A O 1
ATOM 1412 N N . THR A 1 179 ? -22.042 -6.792 18.817 1.00 85.88 179 THR A N 1
ATOM 1413 C CA . THR A 1 179 ? -21.878 -6.980 20.265 1.00 85.88 179 THR A CA 1
ATOM 1414 C C . THR A 1 179 ? -23.183 -6.632 21.007 1.00 85.88 179 THR A C 1
ATOM 1416 O O . THR A 1 179 ? -23.924 -5.746 20.587 1.00 85.88 179 THR A O 1
ATOM 1419 N N . LYS A 1 180 ? -23.465 -7.256 22.162 1.00 86.31 180 LYS A N 1
ATOM 1420 C CA . LYS A 1 180 ? -24.631 -6.939 23.025 1.00 86.31 180 LYS A CA 1
ATOM 1421 C C . LYS A 1 180 ? -24.473 -5.606 23.778 1.00 86.31 180 LYS A C 1
ATOM 1423 O O . LYS A 1 180 ? -24.597 -5.539 24.999 1.00 86.31 180 LYS A O 1
ATOM 1428 N N . TRP A 1 181 ? -24.150 -4.528 23.066 1.00 85.94 181 TRP A N 1
ATOM 1429 C CA . TRP A 1 181 ? -23.860 -3.209 23.635 1.00 85.94 181 TRP A CA 1
ATOM 1430 C C . TRP A 1 181 ? -25.073 -2.600 24.354 1.00 85.94 181 TRP A C 1
ATOM 1432 O O . TRP A 1 181 ? -24.900 -1.875 25.331 1.00 85.94 181 TRP A O 1
ATOM 1442 N N . TYR A 1 182 ? -26.294 -2.930 23.926 1.00 83.94 182 TYR A N 1
ATOM 1443 C CA . TYR A 1 182 ? -27.543 -2.447 24.526 1.00 83.94 182 TYR A CA 1
ATOM 1444 C C . TYR A 1 182 ? -27.795 -2.991 25.944 1.00 83.94 182 TYR A C 1
ATOM 1446 O O . TYR A 1 182 ? -28.457 -2.322 26.732 1.00 83.94 182 TYR A O 1
ATOM 1454 N N . ASP A 1 183 ? -27.206 -4.134 26.308 1.00 84.25 183 ASP A N 1
ATOM 1455 C CA . ASP A 1 183 ? -27.298 -4.717 27.656 1.00 84.25 183 ASP A CA 1
ATOM 1456 C C . ASP A 1 183 ? -26.226 -4.164 28.624 1.00 84.25 183 ASP A C 1
ATOM 1458 O O . ASP A 1 183 ? -26.184 -4.532 29.800 1.00 84.25 183 ASP A O 1
ATOM 1462 N N . MET A 1 184 ? -25.327 -3.293 28.150 1.00 82.75 184 MET A N 1
ATOM 1463 C CA . MET A 1 184 ? -24.240 -2.721 28.954 1.00 82.75 184 MET A CA 1
ATOM 1464 C C . MET A 1 184 ? -24.666 -1.461 29.724 1.00 82.75 184 MET A C 1
ATOM 1466 O O . MET A 1 184 ? -25.698 -0.851 29.457 1.00 82.75 184 MET A O 1
ATOM 1470 N N . SER A 1 185 ? -23.829 -1.018 30.670 1.00 85.81 185 SER A N 1
ATOM 1471 C CA . SER A 1 185 ? -24.049 0.240 31.397 1.00 85.81 185 SER A CA 1
ATOM 1472 C C . SER A 1 185 ? -24.069 1.458 30.459 1.00 85.81 185 SER A C 1
ATOM 1474 O O . SER A 1 185 ? -23.383 1.481 29.436 1.00 85.81 185 SER A O 1
ATOM 1476 N N . LEU A 1 186 ? -24.787 2.522 30.841 1.00 85.38 186 LEU A N 1
ATOM 1477 C CA . LEU A 1 186 ? -24.886 3.766 30.054 1.00 85.38 186 LEU A CA 1
ATOM 1478 C C . LEU A 1 186 ? -23.518 4.382 29.707 1.00 85.38 186 LEU A C 1
ATOM 1480 O O . LEU A 1 186 ? -23.344 4.955 28.632 1.00 85.38 186 LEU A O 1
ATOM 1484 N N . SER A 1 187 ? -22.537 4.265 30.608 1.00 84.19 187 SER A N 1
ATOM 1485 C CA . SER A 1 187 ? -21.168 4.730 30.354 1.00 84.19 187 SER A CA 1
ATOM 1486 C C . SER A 1 187 ? -20.511 3.936 29.221 1.00 84.19 187 SER A C 1
ATOM 1488 O O . SER A 1 187 ? -19.914 4.516 28.316 1.00 84.19 187 SER A O 1
ATOM 1490 N N . ASN A 1 188 ? -20.670 2.613 29.235 1.00 84.00 188 ASN A N 1
ATOM 1491 C CA . ASN A 1 188 ? -20.079 1.718 28.245 1.00 84.00 188 ASN A CA 1
ATOM 1492 C C . ASN A 1 188 ? -20.767 1.842 26.881 1.00 84.00 188 ASN A C 1
ATOM 1494 O O . ASN A 1 188 ? -20.089 1.903 25.856 1.00 84.00 188 ASN A O 1
ATOM 1498 N N . GLN A 1 189 ? -22.095 1.983 26.872 1.00 87.50 189 GLN A N 1
ATOM 1499 C CA . GLN A 1 189 ? -22.872 2.259 25.662 1.00 87.50 189 GLN A CA 1
ATOM 1500 C C . GLN A 1 189 ? -22.355 3.500 24.927 1.00 87.50 189 GLN A C 1
ATOM 1502 O O . GLN A 1 189 ? -22.126 3.450 23.721 1.00 87.50 189 GLN A O 1
ATOM 1507 N N . ARG A 1 190 ? -22.101 4.602 25.649 1.00 88.81 190 ARG A N 1
ATOM 1508 C CA . ARG A 1 190 ? -21.565 5.838 25.053 1.00 88.81 190 ARG A CA 1
ATOM 1509 C C . ARG A 1 190 ? -20.205 5.624 24.390 1.00 88.81 190 ARG A C 1
ATOM 1511 O O . ARG A 1 190 ? -19.989 6.137 23.297 1.00 88.81 190 ARG A O 1
ATOM 1518 N N . ILE A 1 191 ? -19.308 4.861 25.017 1.00 87.31 191 ILE A N 1
ATOM 1519 C CA . ILE A 1 191 ? -17.973 4.584 24.464 1.00 87.31 191 ILE A CA 1
ATOM 1520 C C . ILE A 1 191 ? -18.079 3.730 23.195 1.00 87.31 191 ILE A C 1
ATOM 1522 O O . ILE A 1 191 ? -17.435 4.049 22.198 1.00 87.31 191 ILE A O 1
ATOM 1526 N N . ILE A 1 192 ? -18.910 2.683 23.197 1.00 88.69 192 ILE A N 1
ATOM 1527 C CA . ILE A 1 192 ? -19.119 1.841 22.010 1.00 88.69 192 ILE A CA 1
ATOM 1528 C C . ILE A 1 192 ? -19.735 2.654 20.872 1.00 88.69 192 ILE A C 1
ATOM 1530 O O . ILE A 1 192 ? -19.239 2.581 19.753 1.00 88.69 192 ILE A O 1
ATOM 1534 N N . LEU A 1 193 ? -20.748 3.479 21.149 1.00 90.19 193 LEU A N 1
ATOM 1535 C CA . LEU A 1 193 ? -21.352 4.355 20.142 1.00 90.19 193 LEU A CA 1
ATOM 1536 C C . LEU A 1 193 ? -20.330 5.330 19.543 1.00 90.19 193 LEU A C 1
ATOM 1538 O O . LEU A 1 193 ? -20.323 5.537 18.332 1.00 90.19 193 LEU A O 1
ATOM 1542 N N . MET A 1 194 ? -19.428 5.891 20.357 1.00 89.19 194 MET A N 1
ATOM 1543 C CA . MET A 1 194 ? -18.320 6.707 19.849 1.00 89.19 194 MET A CA 1
ATOM 1544 C C . MET A 1 194 ? -17.388 5.898 18.941 1.00 89.19 194 MET A C 1
ATOM 1546 O O . MET A 1 194 ? -17.021 6.382 17.876 1.00 89.19 194 MET A O 1
ATOM 1550 N N . MET A 1 195 ? -17.032 4.665 19.316 1.00 88.88 195 MET A N 1
ATOM 1551 C CA . MET A 1 195 ? -16.198 3.799 18.473 1.00 88.88 195 MET A CA 1
ATOM 1552 C C . MET A 1 195 ? -16.893 3.430 17.159 1.00 88.88 195 MET A C 1
ATOM 1554 O O . MET A 1 195 ? -16.265 3.525 16.110 1.00 88.88 195 MET A O 1
ATOM 1558 N N . MET A 1 196 ? -18.187 3.092 17.190 1.00 90.62 196 MET A N 1
ATOM 1559 C CA . MET A 1 196 ? -18.980 2.850 15.981 1.00 90.62 196 MET A CA 1
ATOM 1560 C C . MET A 1 196 ? -18.999 4.087 15.086 1.00 90.62 196 MET A C 1
ATOM 1562 O O . MET A 1 196 ? -18.758 3.971 13.893 1.00 90.62 196 MET A O 1
ATOM 1566 N N . ARG A 1 197 ? -19.200 5.282 15.655 1.00 89.56 197 ARG A N 1
ATOM 1567 C CA . ARG A 1 197 ? -19.175 6.536 14.893 1.00 89.56 197 ARG A CA 1
ATOM 1568 C C . ARG A 1 197 ? -17.819 6.797 14.235 1.00 89.56 197 ARG A C 1
ATOM 1570 O O . ARG A 1 197 ? -17.770 7.348 13.142 1.00 89.56 197 ARG A O 1
ATOM 1577 N N . MET A 1 198 ? -16.724 6.415 14.889 1.00 85.06 198 MET A N 1
ATOM 1578 C CA . MET A 1 198 ? -15.380 6.501 14.311 1.00 85.06 198 MET A CA 1
ATOM 1579 C C . MET A 1 198 ? -15.148 5.448 13.215 1.00 85.06 198 MET A C 1
ATOM 1581 O O . MET A 1 198 ? -14.444 5.734 12.256 1.00 85.06 198 MET A O 1
ATOM 1585 N N . ALA A 1 199 ? -15.733 4.255 13.348 1.00 85.19 199 ALA A N 1
ATOM 1586 C CA . ALA A 1 199 ? -15.609 3.159 12.385 1.00 85.19 199 ALA A CA 1
ATOM 1587 C C . ALA A 1 199 ? -16.601 3.254 11.204 1.00 85.19 199 ALA A C 1
ATOM 1589 O O . ALA A 1 199 ? -16.401 2.598 10.188 1.00 85.19 199 ALA A O 1
ATOM 1590 N N . GLU A 1 200 ? -17.646 4.084 11.316 1.00 83.06 200 GLU A N 1
ATOM 1591 C CA . GLU A 1 200 ? -18.641 4.353 10.263 1.00 83.06 200 GLU A CA 1
ATOM 1592 C C . GLU A 1 200 ? -18.003 4.948 9.000 1.00 83.06 200 GLU A C 1
ATOM 1594 O O . GLU A 1 200 ? -18.505 4.752 7.897 1.00 83.06 200 GLU A O 1
ATOM 1599 N N . GLN A 1 201 ? -16.880 5.658 9.149 1.00 76.50 201 GLN A N 1
ATOM 1600 C CA . GLN A 1 201 ? -16.041 6.055 8.024 1.00 76.50 201 GLN A CA 1
ATOM 1601 C C . GLN A 1 201 ? -14.854 5.095 7.917 1.00 76.50 201 GLN A C 1
ATOM 1603 O O . GLN A 1 201 ? -13.827 5.335 8.558 1.00 76.50 201 GLN A O 1
ATOM 1608 N N . PRO A 1 202 ? -14.968 4.005 7.131 1.00 69.56 202 PRO A N 1
ATOM 1609 C CA . PRO A 1 202 ? -13.847 3.104 6.925 1.00 69.56 202 PRO A CA 1
ATOM 1610 C C . PRO A 1 202 ? -12.662 3.881 6.347 1.00 69.56 202 PRO A C 1
ATOM 1612 O O . PRO A 1 202 ? -12.803 4.693 5.428 1.00 69.56 202 PRO A O 1
ATOM 1615 N N . TYR A 1 203 ? -11.477 3.634 6.902 1.00 73.56 203 TYR A N 1
ATOM 1616 C CA . TYR A 1 203 ? -10.247 4.261 6.435 1.00 73.56 203 TYR A CA 1
ATOM 1617 C C . TYR A 1 203 ? -9.832 3.630 5.104 1.00 73.56 203 TYR A C 1
ATOM 1619 O O . TYR A 1 203 ? -9.169 2.595 5.061 1.00 73.56 203 TYR A O 1
ATOM 1627 N N . GLY A 1 204 ? -10.242 4.266 4.009 1.00 69.00 204 GLY A N 1
ATOM 1628 C CA . GLY A 1 204 ? -9.731 3.985 2.672 1.00 69.00 204 GLY A CA 1
ATOM 1629 C C . GLY A 1 204 ? -8.391 4.674 2.441 1.00 69.00 204 GLY A C 1
ATOM 1630 O O . GLY A 1 204 ? -8.217 5.846 2.784 1.00 69.00 204 GLY A O 1
ATOM 1631 N N . LEU A 1 205 ? -7.443 3.951 1.844 1.00 77.00 205 LEU A N 1
ATOM 1632 C CA . LEU A 1 205 ? -6.192 4.549 1.384 1.00 77.00 205 LEU A CA 1
ATOM 1633 C C . LEU A 1 205 ? -6.460 5.401 0.147 1.00 77.00 205 LEU A C 1
ATOM 1635 O O . LEU A 1 205 ? -7.115 4.945 -0.789 1.00 77.00 205 LEU A O 1
ATOM 1639 N N . LYS A 1 206 ? -5.927 6.622 0.121 1.00 73.81 206 LYS A N 1
ATOM 1640 C CA . LYS A 1 206 ? -6.113 7.567 -0.984 1.00 73.81 206 LYS A CA 1
ATOM 1641 C C . LYS A 1 206 ? -4.807 7.809 -1.726 1.00 73.81 206 LYS A C 1
ATOM 1643 O O . LYS A 1 206 ? -3.833 8.283 -1.151 1.00 73.81 206 LYS A O 1
ATOM 1648 N N . ALA A 1 207 ? -4.807 7.573 -3.032 1.00 68.94 207 ALA A N 1
ATOM 1649 C CA . ALA A 1 207 ? -3.754 8.001 -3.938 1.00 68.94 207 ALA A CA 1
ATOM 1650 C C . ALA A 1 207 ? -3.922 9.495 -4.234 1.00 68.94 207 ALA A C 1
ATOM 1652 O O . ALA A 1 207 ? -4.919 9.924 -4.826 1.00 68.94 207 ALA A O 1
ATOM 1653 N N . GLY A 1 208 ? -2.952 10.298 -3.793 1.00 63.00 208 GLY A N 1
ATOM 1654 C CA . GLY A 1 208 ? -2.934 11.733 -4.071 1.00 63.00 208 GLY A CA 1
ATOM 1655 C C . GLY A 1 208 ? -4.135 12.514 -3.546 1.00 63.00 208 GLY A C 1
ATOM 1656 O O . GLY A 1 208 ? -4.417 13.594 -4.049 1.00 63.00 208 GLY A O 1
ATOM 1657 N N . GLY A 1 209 ? -4.882 11.960 -2.581 1.00 63.47 209 GLY A N 1
ATOM 1658 C CA . GLY A 1 209 ? -6.059 12.601 -1.985 1.00 63.47 209 GLY A CA 1
ATOM 1659 C C . GLY A 1 209 ? -7.275 12.683 -2.911 1.00 63.47 209 GLY A C 1
ATOM 1660 O O . GLY A 1 209 ? -8.323 13.155 -2.479 1.00 63.47 209 GLY A O 1
ATOM 1661 N N . MET A 1 210 ? -7.148 12.206 -4.151 1.00 62.97 210 MET A N 1
ATOM 1662 C CA . MET A 1 210 ? -8.177 12.288 -5.188 1.00 62.97 210 MET A CA 1
ATOM 1663 C C . MET A 1 210 ? -8.813 10.931 -5.486 1.00 62.97 210 MET A C 1
ATOM 1665 O O . MET A 1 210 ? -10.020 10.869 -5.701 1.00 62.97 210 MET A O 1
ATOM 1669 N N . TYR A 1 211 ? -8.016 9.858 -5.498 1.00 68.38 211 TYR A N 1
ATOM 1670 C CA . TYR A 1 211 ? -8.473 8.526 -5.897 1.00 68.38 211 TYR A CA 1
ATOM 1671 C C . TYR A 1 211 ? -8.353 7.540 -4.746 1.00 68.38 211 TYR A C 1
ATOM 1673 O O . TYR A 1 211 ? -7.276 7.388 -4.175 1.00 68.38 211 TYR A O 1
ATOM 1681 N N . ASP A 1 212 ? -9.429 6.824 -4.439 1.00 77.56 212 ASP A N 1
ATOM 1682 C CA . ASP A 1 212 ? -9.361 5.715 -3.493 1.00 77.56 212 ASP A CA 1
ATOM 1683 C C . ASP A 1 212 ? -8.590 4.545 -4.126 1.00 77.56 212 ASP A C 1
ATOM 1685 O O . ASP A 1 212 ? -8.835 4.138 -5.270 1.00 77.56 212 ASP A O 1
ATOM 1689 N N . ILE A 1 213 ? -7.626 4.010 -3.380 1.00 80.00 213 ILE A N 1
ATOM 1690 C CA . ILE A 1 213 ? -6.831 2.844 -3.761 1.00 80.00 213 ILE A CA 1
ATOM 1691 C C . ILE A 1 213 ? -7.680 1.614 -3.471 1.00 80.00 213 ILE A C 1
ATOM 1693 O O . ILE A 1 213 ? -7.615 1.023 -2.396 1.00 80.00 213 ILE A O 1
ATOM 1697 N N . ASN A 1 214 ? -8.502 1.260 -4.447 1.00 79.81 214 ASN A N 1
ATOM 1698 C CA . ASN A 1 214 ? -9.377 0.102 -4.395 1.00 79.81 214 ASN A CA 1
ATOM 1699 C C . ASN A 1 214 ? -9.254 -0.716 -5.687 1.00 79.81 214 ASN A C 1
ATOM 1701 O O . ASN A 1 214 ? -8.652 -0.295 -6.689 1.00 79.81 214 ASN A O 1
ATOM 1705 N N . MET A 1 215 ? -9.834 -1.912 -5.676 1.00 81.06 215 MET A N 1
ATOM 1706 C CA . MET A 1 215 ? -9.817 -2.802 -6.837 1.00 81.06 215 MET A CA 1
ATOM 1707 C C . MET A 1 215 ? -10.589 -2.207 -8.030 1.00 81.06 215 MET A C 1
ATOM 1709 O O . MET A 1 215 ? -10.275 -2.477 -9.191 1.00 81.06 215 MET A O 1
ATOM 1713 N N . TYR A 1 216 ? -11.568 -1.342 -7.764 1.00 81.62 216 TYR A N 1
ATOM 1714 C CA . TYR A 1 216 ? -12.327 -0.637 -8.794 1.00 81.62 216 TYR A CA 1
ATOM 1715 C C . TYR A 1 216 ? -11.451 0.335 -9.607 1.00 81.62 216 TYR A C 1
ATOM 1717 O O . TYR A 1 216 ? -11.470 0.304 -10.840 1.00 81.62 216 TYR A O 1
ATOM 1725 N N . THR A 1 217 ? -10.615 1.139 -8.947 1.00 77.69 217 THR A N 1
ATOM 1726 C CA . THR A 1 217 ? -9.650 2.053 -9.576 1.00 77.69 217 THR A CA 1
ATOM 1727 C C . THR A 1 217 ? -8.629 1.279 -10.409 1.00 77.69 217 THR A C 1
ATOM 1729 O O . THR A 1 217 ? -8.305 1.681 -11.526 1.00 77.69 217 THR A O 1
ATOM 1732 N N . PHE A 1 218 ? -8.187 0.106 -9.946 1.00 80.06 218 PHE A N 1
ATOM 1733 C CA . PHE A 1 218 ? -7.315 -0.771 -10.734 1.00 80.06 218 PHE A CA 1
ATOM 1734 C C . PHE A 1 218 ? -7.950 -1.213 -12.060 1.00 80.06 218 PHE A C 1
ATOM 1736 O O . PHE A 1 218 ? -7.303 -1.167 -13.112 1.00 80.06 218 PHE A O 1
ATOM 1743 N N . ILE A 1 219 ? -9.219 -1.630 -12.030 1.00 82.56 219 ILE A N 1
ATOM 1744 C CA . ILE A 1 219 ? -9.956 -2.042 -13.232 1.00 82.56 219 ILE A CA 1
ATOM 1745 C C . ILE A 1 219 ? -10.102 -0.864 -14.198 1.00 82.56 219 ILE A C 1
ATOM 1747 O O . ILE A 1 219 ? -9.911 -1.044 -15.402 1.00 82.56 219 ILE A O 1
ATOM 1751 N N . GLN A 1 220 ? -10.384 0.338 -13.687 1.00 83.19 220 GLN A N 1
ATOM 1752 C CA . GLN A 1 220 ? -10.462 1.550 -14.504 1.00 83.19 220 GLN A CA 1
ATOM 1753 C C . GLN A 1 220 ? -9.134 1.850 -15.205 1.00 83.19 220 GLN A C 1
ATOM 1755 O O . GLN A 1 220 ? -9.108 1.938 -16.432 1.00 83.19 220 GLN A O 1
ATOM 1760 N N . VAL A 1 221 ? -8.020 1.884 -14.466 1.00 80.94 221 VAL A N 1
ATOM 1761 C CA . VAL A 1 221 ? -6.687 2.138 -15.039 1.00 80.94 221 VAL A CA 1
ATOM 1762 C C . VAL A 1 221 ? -6.327 1.084 -16.091 1.00 80.94 221 VAL A C 1
ATOM 1764 O O . VAL A 1 221 ? -5.812 1.410 -17.162 1.00 80.94 221 VAL A O 1
ATOM 1767 N N . LYS A 1 222 ? -6.628 -0.196 -15.838 1.00 79.31 222 LYS A N 1
ATOM 1768 C CA . LYS A 1 222 ? -6.429 -1.261 -16.833 1.00 79.31 222 LYS A CA 1
ATOM 1769 C C . LYS A 1 222 ? -7.278 -1.059 -18.083 1.00 79.31 222 LYS A C 1
ATOM 1771 O O . LYS A 1 222 ? -6.776 -1.248 -19.191 1.00 79.31 222 LYS A O 1
ATOM 1776 N N . ARG A 1 223 ? -8.549 -0.691 -17.918 1.00 81.94 223 ARG A N 1
ATOM 1777 C CA . ARG A 1 223 ? -9.477 -0.441 -19.024 1.00 81.94 223 ARG A CA 1
ATOM 1778 C C . ARG A 1 223 ? -9.002 0.721 -19.887 1.00 81.94 223 ARG A C 1
ATOM 1780 O O . ARG A 1 223 ? -9.015 0.588 -21.106 1.00 81.94 223 ARG A O 1
ATOM 1787 N N . GLU A 1 224 ? -8.550 1.813 -19.280 1.00 80.25 224 GLU A N 1
ATOM 1788 C CA . GLU A 1 224 ? -8.000 2.968 -19.996 1.00 80.25 224 GLU A CA 1
ATOM 1789 C C . GLU A 1 224 ? -6.759 2.587 -20.806 1.00 80.25 224 GLU A C 1
ATOM 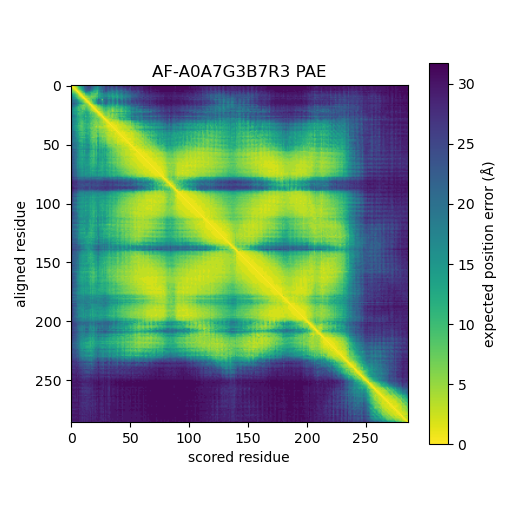1791 O O . GLU A 1 224 ? -6.700 2.849 -22.007 1.00 80.25 224 GLU A O 1
ATOM 1796 N N . ARG A 1 225 ? -5.806 1.871 -20.197 1.00 79.44 225 ARG A N 1
ATOM 1797 C CA . ARG A 1 225 ? -4.600 1.383 -20.892 1.00 79.44 225 ARG A CA 1
ATOM 1798 C C . ARG A 1 225 ? -4.936 0.445 -22.052 1.00 79.44 225 ARG A C 1
ATOM 1800 O O . ARG A 1 225 ? -4.348 0.555 -23.126 1.00 79.44 225 ARG A O 1
ATOM 1807 N N . PHE A 1 226 ? -5.897 -0.458 -21.861 1.00 76.62 226 PHE A N 1
ATOM 1808 C CA . PHE A 1 226 ? -6.371 -1.360 -22.913 1.00 76.62 226 PHE A CA 1
ATOM 1809 C C . PHE A 1 226 ? -7.102 -0.613 -24.034 1.00 76.62 226 PHE A C 1
ATOM 1811 O O . PHE A 1 226 ? -6.940 -0.939 -25.210 1.00 76.62 226 PHE A O 1
ATOM 1818 N N . PHE A 1 227 ? -7.899 0.400 -23.699 1.00 78.00 227 PHE A N 1
ATOM 1819 C CA . PHE A 1 227 ? -8.574 1.235 -24.686 1.00 78.00 227 PHE A CA 1
ATOM 1820 C C . PHE A 1 227 ? -7.566 2.019 -25.531 1.00 78.00 227 PHE A C 1
ATOM 1822 O O . PHE A 1 227 ? -7.648 1.970 -26.757 1.00 78.00 227 PHE A O 1
ATOM 1829 N N . LEU A 1 228 ? -6.564 2.639 -24.897 1.00 72.00 228 LEU A N 1
ATOM 1830 C CA . LEU A 1 228 ? -5.456 3.300 -25.590 1.00 72.00 228 LEU A CA 1
ATOM 1831 C C . LEU A 1 228 ? -4.734 2.326 -26.528 1.00 72.00 228 LEU A C 1
ATOM 1833 O O . LEU A 1 228 ? -4.561 2.631 -27.706 1.00 72.00 228 LEU A O 1
ATOM 1837 N N . PHE A 1 229 ? -4.397 1.125 -26.052 1.00 68.69 229 PHE A N 1
ATOM 1838 C CA . PHE A 1 229 ? -3.787 0.083 -26.882 1.00 68.69 229 PHE A CA 1
ATOM 1839 C C . PHE A 1 229 ? -4.624 -0.226 -28.137 1.00 68.69 229 PHE A C 1
ATOM 1841 O O . PHE A 1 229 ? -4.111 -0.182 -29.256 1.00 68.69 229 PHE A O 1
ATOM 1848 N N . ASN A 1 230 ? -5.928 -0.476 -27.975 1.00 70.56 230 ASN A N 1
ATOM 1849 C CA . ASN A 1 230 ? -6.812 -0.796 -29.098 1.00 70.56 230 ASN A CA 1
ATOM 1850 C C . ASN A 1 230 ? -7.014 0.376 -30.058 1.00 70.56 230 ASN A C 1
ATOM 1852 O O . ASN A 1 230 ? -7.025 0.165 -31.269 1.00 70.56 230 ASN A O 1
ATOM 1856 N N . GLN A 1 231 ? -7.165 1.600 -29.550 1.00 72.81 231 GLN A N 1
ATOM 1857 C CA . GLN A 1 231 ? -7.335 2.784 -30.389 1.00 72.81 231 GLN A CA 1
ATOM 1858 C C . GLN A 1 231 ? -6.090 3.042 -31.245 1.00 72.81 231 GLN A C 1
ATOM 1860 O O . GLN A 1 231 ? -6.208 3.304 -32.442 1.00 72.81 231 GLN A O 1
ATOM 1865 N N . PHE A 1 232 ? -4.893 2.890 -30.678 1.00 64.75 232 PHE A N 1
ATOM 1866 C CA . PHE A 1 232 ? -3.654 2.992 -31.446 1.00 64.75 232 PHE A CA 1
ATOM 1867 C C . PHE A 1 232 ? -3.498 1.853 -32.465 1.00 64.75 232 PHE A C 1
ATOM 1869 O O . PHE A 1 232 ? -3.147 2.122 -33.614 1.00 64.75 232 PHE A O 1
ATOM 1876 N N . CYS A 1 233 ? -3.812 0.602 -32.106 1.00 61.09 233 CYS A N 1
ATOM 1877 C CA . CYS A 1 233 ? -3.831 -0.516 -33.060 1.00 61.09 233 CYS A CA 1
ATOM 1878 C C . CYS A 1 233 ? -4.846 -0.304 -34.199 1.00 61.09 233 CYS A C 1
ATOM 1880 O O . CYS A 1 233 ? -4.541 -0.602 -35.355 1.00 61.09 233 CYS A O 1
ATOM 1882 N N . GLY A 1 234 ? -6.025 0.249 -33.900 1.00 61.69 234 GLY A N 1
ATOM 1883 C CA . GLY A 1 234 ? -7.062 0.573 -34.881 1.00 61.69 234 GLY A CA 1
ATOM 1884 C C . GLY A 1 234 ? -6.649 1.688 -35.844 1.00 61.69 234 GLY A C 1
ATOM 1885 O O . GLY A 1 234 ? -6.824 1.546 -37.053 1.00 61.69 234 GLY A O 1
ATOM 1886 N N . ASN A 1 235 ? -6.022 2.753 -35.337 1.00 61.91 235 ASN A N 1
ATOM 1887 C CA . ASN A 1 235 ? -5.491 3.842 -36.165 1.00 61.91 235 ASN A CA 1
ATOM 1888 C C . ASN A 1 235 ? -4.356 3.367 -37.086 1.00 61.91 235 ASN A C 1
ATOM 1890 O O . ASN A 1 235 ? -4.227 3.837 -38.214 1.00 61.91 235 ASN A O 1
ATOM 1894 N N . LEU A 1 236 ? -3.574 2.381 -36.646 1.00 56.62 236 LEU A N 1
ATOM 1895 C CA . LEU A 1 236 ? -2.569 1.719 -37.471 1.00 56.62 236 LEU A CA 1
ATOM 1896 C C . LEU A 1 236 ? -3.181 0.846 -38.570 1.00 56.62 236 LEU A C 1
ATOM 1898 O O . LEU A 1 236 ? -2.761 0.958 -39.718 1.00 56.62 236 LEU A O 1
ATOM 1902 N N . TRP A 1 237 ? -4.214 0.052 -38.274 1.00 53.94 237 TRP A N 1
ATOM 1903 C CA . TRP A 1 237 ? -4.976 -0.665 -39.308 1.00 53.94 237 TRP A CA 1
ATOM 1904 C C . TRP A 1 237 ? -5.556 0.314 -40.343 1.00 53.94 237 TRP A C 1
ATOM 1906 O O . TRP A 1 237 ? -5.463 0.073 -41.547 1.00 53.94 237 TRP A O 1
ATOM 1916 N N . ALA A 1 238 ? -6.109 1.446 -39.897 1.00 57.09 238 ALA A N 1
ATOM 1917 C CA . ALA A 1 238 ? -6.679 2.471 -40.771 1.00 57.09 238 ALA A CA 1
ATOM 1918 C C . ALA A 1 238 ? -5.636 3.155 -41.677 1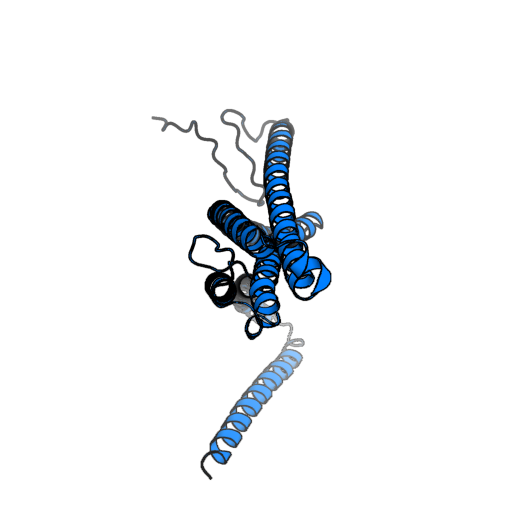.00 57.09 238 ALA A C 1
ATOM 1920 O O . ALA A 1 238 ? -5.970 3.516 -42.801 1.00 57.09 238 ALA A O 1
ATOM 1921 N N . LEU A 1 239 ? -4.379 3.280 -41.234 1.00 57.94 239 LEU A N 1
ATOM 1922 C CA . LEU A 1 239 ? -3.261 3.807 -42.033 1.00 57.94 239 LEU A CA 1
ATOM 1923 C C . LEU A 1 239 ? -2.675 2.787 -43.024 1.00 57.94 239 LEU A C 1
ATOM 1925 O O . LEU A 1 239 ? -2.127 3.188 -44.048 1.00 57.94 239 LEU A O 1
ATOM 1929 N N . PHE A 1 240 ? -2.815 1.482 -42.766 1.00 54.75 240 PHE A N 1
ATOM 1930 C CA . PHE A 1 240 ? -2.453 0.420 -43.718 1.00 54.75 240 PHE A CA 1
ATOM 1931 C C . PHE A 1 240 ? -3.588 0.060 -44.688 1.00 54.75 240 PHE A C 1
ATOM 1933 O O . PHE A 1 240 ? -3.331 -0.565 -45.717 1.00 54.75 240 PHE A O 1
ATOM 1940 N N . LEU A 1 241 ? -4.826 0.492 -44.416 1.00 55.81 241 LEU A N 1
ATOM 1941 C CA . LEU A 1 241 ? -5.973 0.307 -45.311 1.00 55.81 241 LEU A CA 1
ATOM 1942 C C . LEU A 1 241 ? -5.718 0.861 -46.733 1.00 55.81 241 LEU A C 1
ATOM 1944 O O . LEU A 1 241 ? -5.977 0.136 -47.691 1.00 55.81 241 LEU A O 1
ATOM 1948 N N . PRO A 1 242 ? -5.163 2.079 -46.917 1.00 54.88 242 PRO A N 1
ATOM 1949 C CA . PRO A 1 242 ? -4.847 2.627 -48.237 1.00 54.88 242 PRO A CA 1
ATOM 1950 C C . PRO A 1 242 ? -3.725 1.868 -48.955 1.00 54.88 242 PRO A C 1
ATOM 1952 O O . PRO A 1 242 ? -3.751 1.775 -50.178 1.00 54.88 242 PRO A O 1
ATOM 1955 N N . ILE A 1 243 ? -2.768 1.296 -48.214 1.00 54.56 243 ILE A N 1
ATOM 1956 C CA . ILE A 1 243 ? -1.646 0.519 -48.767 1.00 54.56 243 ILE A CA 1
ATOM 1957 C C . ILE A 1 243 ? -2.148 -0.848 -49.261 1.00 54.56 243 ILE A C 1
ATOM 1959 O O . ILE A 1 243 ? -1.837 -1.251 -50.378 1.00 54.56 243 ILE A O 1
ATOM 1963 N N . TYR A 1 244 ? -3.028 -1.504 -48.496 1.00 43.94 244 TYR A N 1
ATOM 1964 C CA . TYR A 1 244 ? -3.722 -2.725 -48.928 1.00 43.94 244 TYR A CA 1
ATOM 1965 C C . TYR A 1 244 ? -4.662 -2.488 -50.124 1.00 43.94 244 TYR A C 1
ATOM 1967 O O . TYR A 1 244 ? -4.787 -3.347 -50.996 1.00 43.94 244 TYR A O 1
ATOM 1975 N N . PHE A 1 245 ? -5.312 -1.321 -50.203 1.00 47.31 245 PHE A N 1
ATOM 1976 C CA . PHE A 1 245 ? -6.116 -0.939 -51.370 1.00 47.31 245 PHE A CA 1
ATOM 1977 C C . PHE A 1 245 ? -5.260 -0.587 -52.599 1.00 47.31 245 PHE A C 1
ATOM 1979 O O . PHE A 1 245 ? -5.696 -0.838 -53.724 1.00 47.31 245 PHE A O 1
ATOM 1986 N N . ALA A 1 246 ? -4.051 -0.046 -52.411 1.00 43.38 246 ALA A N 1
ATOM 1987 C CA . ALA A 1 246 ? -3.118 0.253 -53.497 1.00 43.38 246 ALA A CA 1
ATOM 1988 C C . ALA A 1 246 ? -2.554 -1.021 -54.153 1.00 43.38 246 ALA A C 1
ATOM 1990 O O . ALA A 1 246 ? -2.442 -1.064 -55.377 1.00 43.38 246 ALA A O 1
ATOM 1991 N N . ASP A 1 247 ? -2.302 -2.080 -53.379 1.00 37.66 247 ASP A N 1
ATOM 1992 C CA . ASP A 1 247 ? -1.855 -3.382 -53.907 1.00 37.66 247 ASP A CA 1
ATOM 1993 C C . ASP A 1 247 ? -2.969 -4.123 -54.676 1.00 37.66 247 ASP A C 1
ATOM 1995 O O . ASP A 1 247 ? -2.730 -4.867 -55.627 1.00 37.66 247 ASP A O 1
ATOM 1999 N N . CYS A 1 248 ? -4.234 -3.845 -54.345 1.00 40.19 248 CYS A N 1
ATOM 2000 C CA . CYS A 1 248 ? -5.391 -4.405 -55.049 1.00 40.19 248 CYS A CA 1
ATOM 2001 C C . CYS A 1 248 ? -5.547 -3.860 -56.487 1.00 40.19 248 CYS A C 1
ATOM 2003 O O . CYS A 1 248 ? -6.217 -4.479 -57.315 1.00 40.19 248 CYS A O 1
ATOM 2005 N N . LYS A 1 249 ? -4.892 -2.736 -56.819 1.00 41.66 249 LYS A N 1
ATOM 2006 C CA . LYS A 1 249 ? -4.830 -2.194 -58.188 1.00 41.66 249 LYS A CA 1
ATOM 2007 C C . LYS A 1 249 ? -3.863 -2.961 -59.105 1.00 41.66 249 LYS A C 1
ATOM 2009 O O . LYS A 1 249 ? -3.991 -2.827 -60.317 1.00 41.66 249 LYS A O 1
ATOM 2014 N N . ASN A 1 250 ? -2.966 -3.787 -58.553 1.00 44.69 250 ASN A N 1
ATOM 2015 C CA . ASN A 1 250 ? -1.927 -4.518 -59.292 1.00 44.69 250 ASN A CA 1
ATOM 2016 C C . ASN A 1 250 ? -2.255 -6.003 -59.575 1.00 44.69 250 ASN A C 1
ATOM 2018 O O . ASN A 1 250 ? -1.374 -6.768 -59.956 1.00 44.69 250 ASN A O 1
ATOM 2022 N N . GLY A 1 251 ? -3.529 -6.413 -59.496 1.00 47.44 251 GLY A N 1
ATOM 2023 C CA . GLY A 1 251 ? -4.003 -7.540 -60.316 1.00 47.44 251 GLY A CA 1
ATOM 2024 C C . GLY A 1 251 ? -4.084 -8.940 -59.692 1.00 47.44 251 GLY A C 1
ATOM 2025 O O . GLY A 1 251 ? -4.024 -9.915 -60.433 1.00 47.44 251 GLY A O 1
ATOM 2026 N N . HIS A 1 252 ? -4.326 -9.095 -58.385 1.00 43.53 252 HIS A N 1
ATOM 2027 C CA . HIS A 1 252 ? -4.729 -10.398 -57.816 1.00 43.53 252 HIS A CA 1
ATOM 2028 C C . HIS A 1 252 ? -6.207 -10.403 -57.380 1.00 43.53 252 HIS A C 1
ATOM 2030 O O . HIS A 1 252 ? -6.561 -10.167 -56.227 1.00 43.53 252 HIS A O 1
ATOM 2036 N N . PHE A 1 253 ? -7.088 -10.704 -58.339 1.00 42.03 253 PHE A N 1
ATOM 2037 C CA . PHE A 1 253 ? -8.555 -10.619 -58.241 1.00 42.03 253 PHE A CA 1
ATOM 2038 C C . PHE A 1 253 ? -9.218 -11.661 -57.303 1.00 42.03 253 PHE A C 1
ATOM 2040 O O . PHE A 1 253 ? -10.411 -11.561 -57.021 1.00 42.03 253 PHE A O 1
ATOM 2047 N N . LEU A 1 254 ? -8.486 -12.657 -56.780 1.00 41.62 254 LEU A N 1
ATOM 2048 C CA . LEU A 1 254 ? -9.098 -13.795 -56.068 1.00 41.62 254 LEU A CA 1
ATOM 2049 C C . LEU A 1 254 ? -9.426 -13.564 -54.577 1.00 41.62 254 LEU A C 1
ATOM 2051 O O . LEU A 1 254 ? -10.298 -14.243 -54.040 1.00 41.62 254 LEU A O 1
ATOM 2055 N N . LEU A 1 255 ? -8.787 -12.610 -53.893 1.00 43.12 255 LEU A N 1
ATOM 2056 C CA . LEU A 1 255 ? -9.006 -12.383 -52.449 1.00 43.12 255 LEU A CA 1
ATOM 2057 C C . LEU A 1 255 ? -10.215 -11.484 -52.133 1.00 43.12 255 LEU A C 1
ATOM 2059 O O . LEU A 1 255 ? -10.702 -11.461 -51.001 1.00 43.12 255 LEU A O 1
ATOM 2063 N N . CYS A 1 256 ? -10.749 -10.777 -53.132 1.00 41.69 256 CYS A N 1
ATOM 2064 C CA . CYS A 1 256 ? -11.813 -9.793 -52.927 1.00 41.69 256 CYS A CA 1
ATOM 2065 C C . CYS A 1 256 ? -13.184 -10.444 -52.639 1.00 41.69 256 CYS A C 1
ATOM 2067 O O . CYS A 1 256 ? -13.992 -9.900 -51.883 1.00 41.69 256 CYS A O 1
ATOM 2069 N N . HIS A 1 257 ? -13.432 -11.656 -53.149 1.00 43.00 257 HIS A N 1
ATOM 2070 C CA . HIS A 1 257 ? -14.724 -12.332 -52.978 1.00 43.00 257 HIS A CA 1
ATOM 2071 C C . HIS A 1 257 ? -14.975 -12.774 -51.521 1.00 43.00 257 HIS A C 1
ATOM 2073 O O . HIS A 1 257 ? -16.097 -12.689 -51.020 1.00 43.00 257 HIS A O 1
ATOM 2079 N N . HIS A 1 258 ? -13.919 -13.155 -50.791 1.00 44.53 258 HIS A N 1
ATOM 2080 C CA . HIS A 1 258 ? -14.026 -13.532 -49.376 1.00 44.53 258 HIS A CA 1
ATOM 2081 C C . HIS A 1 258 ? -14.221 -12.309 -48.457 1.00 44.53 258 HIS A C 1
ATOM 2083 O O . HIS A 1 258 ? -14.849 -12.407 -47.399 1.00 44.53 258 HIS A O 1
ATOM 2089 N N . HIS A 1 259 ? -13.736 -11.133 -48.878 1.00 46.69 259 HIS A N 1
ATOM 2090 C CA . HIS A 1 259 ? -13.887 -9.879 -48.137 1.00 46.69 259 HIS A CA 1
ATOM 2091 C C . HIS A 1 259 ? -15.279 -9.249 -48.332 1.00 46.69 259 HIS A C 1
ATOM 2093 O O . HIS A 1 259 ? -15.868 -8.765 -47.362 1.00 46.69 259 HIS A O 1
ATOM 2099 N N . TYR A 1 260 ? -15.865 -9.346 -49.534 1.00 45.50 260 TYR A N 1
ATOM 2100 C CA . TYR A 1 260 ? -17.259 -8.941 -49.784 1.00 45.50 260 TYR A CA 1
ATOM 2101 C C . TYR A 1 260 ? -18.258 -9.747 -48.940 1.00 45.50 260 TYR A C 1
ATOM 2103 O O . TYR A 1 260 ? -19.185 -9.168 -48.372 1.00 45.50 260 TYR A O 1
ATOM 2111 N N . ALA A 1 261 ? -18.032 -11.054 -48.766 1.00 43.16 261 ALA A N 1
ATOM 2112 C CA . ALA A 1 261 ? -18.855 -11.889 -47.889 1.00 43.16 261 ALA A CA 1
ATOM 2113 C C . ALA A 1 261 ? -18.768 -11.458 -46.407 1.00 43.16 261 ALA A C 1
ATOM 2115 O O . ALA A 1 261 ? -19.771 -11.475 -45.690 1.00 43.16 261 ALA A O 1
ATOM 2116 N N . CYS A 1 262 ? -17.595 -11.006 -45.948 1.00 44.47 262 CYS A N 1
ATOM 2117 C CA . CYS A 1 262 ? -17.375 -10.581 -44.562 1.00 44.47 262 CYS A CA 1
ATOM 2118 C C . CYS A 1 262 ? -17.952 -9.180 -44.263 1.00 44.47 262 CYS A C 1
ATOM 2120 O O . CYS A 1 262 ? -18.573 -8.967 -43.216 1.00 44.47 262 CYS A O 1
ATOM 2122 N N . LEU A 1 263 ? -17.837 -8.238 -45.209 1.00 50.53 263 LEU A N 1
ATOM 2123 C CA . LEU A 1 263 ? -18.458 -6.908 -45.122 1.00 50.53 263 LEU A CA 1
ATOM 2124 C C . LEU A 1 263 ? -19.987 -6.977 -45.169 1.00 50.53 263 LEU A C 1
ATOM 2126 O O . LEU A 1 263 ? -20.647 -6.284 -44.389 1.00 50.53 263 LEU A O 1
ATOM 2130 N N . ASN A 1 264 ? -20.560 -7.849 -46.008 1.00 43.62 264 ASN A N 1
ATOM 2131 C CA . ASN A 1 264 ? -22.007 -8.068 -46.006 1.00 43.62 264 ASN A CA 1
ATOM 2132 C C . ASN A 1 264 ? -22.478 -8.655 -44.672 1.00 43.62 264 ASN A C 1
ATOM 2134 O O . ASN A 1 264 ? -23.496 -8.211 -44.149 1.00 43.62 264 ASN A O 1
ATOM 2138 N N . ARG A 1 265 ? -21.712 -9.563 -44.051 1.00 44.44 265 ARG A N 1
ATOM 2139 C CA . ARG A 1 265 ? -22.056 -10.117 -42.732 1.00 44.44 265 ARG A CA 1
ATOM 2140 C C . ARG A 1 265 ? -22.068 -9.046 -41.637 1.00 44.44 265 ARG A C 1
ATOM 2142 O O . ARG A 1 265 ? -23.006 -9.013 -40.848 1.00 44.44 265 ARG A O 1
ATOM 2149 N N . LYS A 1 266 ? -21.099 -8.121 -41.622 1.00 50.91 266 LYS A N 1
ATOM 2150 C CA . LYS A 1 266 ? -21.088 -6.989 -40.672 1.00 50.91 266 LYS A CA 1
ATOM 2151 C C . LYS A 1 266 ? -22.239 -6.000 -40.903 1.00 50.91 266 LYS A C 1
ATOM 2153 O O . LYS A 1 266 ? -22.838 -5.555 -39.929 1.00 50.91 266 LYS A O 1
ATOM 2158 N N . ARG A 1 267 ? -22.600 -5.707 -42.161 1.00 49.88 267 ARG A N 1
ATOM 2159 C CA . ARG A 1 267 ? -23.770 -4.866 -42.494 1.00 49.88 267 ARG A CA 1
ATOM 2160 C C . ARG A 1 267 ? -25.100 -5.517 -42.119 1.00 49.88 267 ARG A C 1
ATOM 2162 O O . ARG A 1 267 ? -25.998 -4.827 -41.650 1.00 49.88 267 ARG A O 1
ATOM 2169 N N . ILE A 1 268 ? -25.227 -6.830 -42.308 1.00 52.75 268 ILE A N 1
ATOM 2170 C CA . ILE A 1 268 ? -26.427 -7.584 -41.925 1.00 52.75 268 ILE A CA 1
ATOM 2171 C C . ILE A 1 268 ? -26.567 -7.612 -40.396 1.00 52.75 268 ILE A C 1
ATOM 2173 O O . ILE A 1 268 ? -27.665 -7.401 -39.891 1.00 52.75 268 ILE A O 1
ATOM 2177 N N . ILE A 1 269 ? -25.467 -7.788 -39.655 1.00 52.56 269 ILE A N 1
ATOM 2178 C CA . ILE A 1 269 ? -25.481 -7.783 -38.183 1.00 52.56 269 ILE A CA 1
ATOM 2179 C C . ILE A 1 269 ? -25.796 -6.384 -37.624 1.00 52.56 269 ILE A C 1
ATOM 2181 O O . ILE A 1 269 ? -26.572 -6.290 -36.676 1.00 52.56 269 ILE A O 1
ATOM 2185 N N . SER A 1 270 ? -25.284 -5.294 -38.217 1.00 56.84 270 SER A N 1
ATOM 2186 C CA . SER A 1 270 ? -25.625 -3.939 -37.744 1.00 56.84 270 SER A CA 1
ATOM 2187 C C . SER A 1 270 ? -27.085 -3.578 -38.031 1.00 56.84 270 SER A C 1
ATOM 2189 O O . SER A 1 270 ? -27.758 -3.058 -37.147 1.00 56.84 270 SER A O 1
ATOM 2191 N N . LYS A 1 271 ? -27.618 -3.943 -39.208 1.00 57.16 271 LYS A N 1
ATOM 2192 C CA . LYS A 1 271 ? -29.048 -3.766 -39.520 1.00 57.16 271 LYS A CA 1
ATOM 2193 C C . LYS A 1 271 ? -29.959 -4.637 -38.655 1.00 57.16 271 LYS A C 1
ATOM 2195 O O . LYS A 1 271 ? -31.052 -4.205 -38.306 1.00 57.16 271 LYS A O 1
ATOM 2200 N N . ALA A 1 272 ? -29.526 -5.842 -38.282 1.00 49.81 272 ALA A N 1
ATOM 2201 C CA . ALA A 1 272 ? -30.273 -6.695 -37.357 1.00 49.81 272 ALA A CA 1
ATOM 2202 C C . ALA A 1 272 ? -30.320 -6.109 -35.933 1.00 49.81 272 ALA A C 1
ATOM 2204 O O . ALA A 1 272 ? -31.325 -6.272 -35.245 1.00 49.81 272 ALA A O 1
ATOM 2205 N N . TYR A 1 273 ? -29.270 -5.397 -35.513 1.00 49.81 273 TYR A N 1
ATOM 2206 C CA . TYR A 1 273 ? -29.206 -4.716 -34.217 1.00 49.81 273 TYR A CA 1
ATOM 2207 C C . TYR A 1 273 ? -30.017 -3.406 -34.188 1.00 49.81 273 TYR A C 1
ATOM 2209 O O . TYR A 1 273 ? -30.690 -3.114 -33.204 1.00 49.81 273 TYR A O 1
ATOM 2217 N N . GLU A 1 274 ? -30.031 -2.636 -35.280 1.00 61.72 274 GLU A N 1
ATOM 2218 C CA . GLU A 1 274 ? -30.888 -1.443 -35.402 1.00 61.72 274 GLU A CA 1
ATOM 2219 C C . GLU A 1 274 ? -32.377 -1.812 -35.465 1.00 61.72 274 GLU A C 1
ATOM 2221 O O . GLU A 1 274 ? -33.197 -1.205 -34.774 1.00 61.72 274 GLU A O 1
ATOM 2226 N N . ASN A 1 275 ? -32.727 -2.862 -36.215 1.00 50.09 275 ASN A N 1
ATOM 2227 C CA . ASN A 1 275 ? -34.106 -3.345 -36.280 1.00 50.09 275 ASN A CA 1
ATOM 2228 C C . ASN A 1 275 ? -34.574 -3.949 -34.947 1.00 50.09 275 ASN A C 1
ATOM 2230 O O . ASN A 1 275 ? -35.742 -3.792 -34.595 1.00 50.09 275 ASN A O 1
ATOM 2234 N N . SER A 1 276 ? -33.695 -4.607 -34.178 1.00 49.47 276 SER A N 1
ATOM 2235 C CA . SER A 1 276 ? -34.058 -5.108 -32.847 1.00 49.47 276 SER A CA 1
ATOM 2236 C C . SER A 1 276 ? -34.258 -3.968 -31.844 1.00 49.47 276 SER A C 1
ATOM 2238 O O . SER A 1 276 ? -35.202 -4.026 -31.060 1.00 49.47 276 SER A O 1
ATOM 2240 N N . GLN A 1 277 ? -33.474 -2.886 -31.916 1.00 53.47 277 GLN A N 1
ATOM 2241 C CA . GLN A 1 277 ? -33.708 -1.696 -31.091 1.00 53.47 277 GLN A CA 1
ATOM 2242 C C . GLN A 1 277 ? -34.990 -0.936 -31.463 1.00 53.47 277 GLN A C 1
ATOM 2244 O O . GLN A 1 277 ? -35.691 -0.476 -30.562 1.00 53.47 277 GLN A O 1
ATOM 2249 N N . GLN A 1 278 ? -35.359 -0.867 -32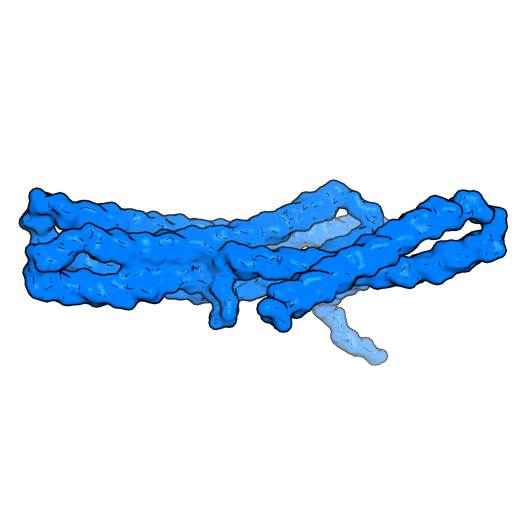.747 1.00 54.69 278 GLN A N 1
ATOM 2250 C CA . GLN A 1 278 ? -36.648 -0.296 -33.169 1.00 54.69 278 GLN A CA 1
ATOM 2251 C C . GLN A 1 278 ? -37.852 -1.155 -32.744 1.00 54.69 278 GLN A C 1
ATOM 2253 O O . GLN A 1 278 ? -38.891 -0.621 -32.361 1.00 54.69 278 GLN A O 1
ATOM 2258 N N . LEU A 1 279 ? -37.720 -2.486 -32.744 1.00 51.09 279 LEU A N 1
ATOM 2259 C CA . LEU A 1 279 ? -38.751 -3.397 -32.225 1.00 51.09 279 LEU A CA 1
ATOM 2260 C C . LEU A 1 279 ? -38.922 -3.293 -30.701 1.00 51.09 279 LEU A C 1
ATOM 2262 O O . LEU A 1 279 ? -40.038 -3.444 -30.201 1.00 51.09 279 LEU A O 1
ATOM 2266 N N . TYR A 1 280 ? -37.848 -3.005 -29.962 1.00 47.34 280 TYR A N 1
ATOM 2267 C CA . TYR A 1 280 ? -37.914 -2.755 -28.520 1.00 47.34 280 TYR A CA 1
ATOM 2268 C C . TYR A 1 280 ? -38.532 -1.390 -28.182 1.00 47.34 280 TYR A C 1
ATOM 2270 O O . TYR A 1 280 ? -39.284 -1.305 -27.216 1.00 47.34 280 TYR A O 1
ATOM 2278 N N . SER A 1 281 ? -38.298 -0.342 -28.978 1.00 48.03 281 SER A N 1
ATOM 2279 C CA . SER A 1 281 ? -38.901 0.982 -28.744 1.00 48.03 281 SER A CA 1
ATOM 2280 C C . SER A 1 281 ? -40.384 1.066 -29.135 1.00 48.03 281 SER A C 1
ATOM 2282 O O . SER A 1 281 ? -41.133 1.825 -28.519 1.00 48.03 281 SER A O 1
ATOM 2284 N N . LEU A 1 282 ? -40.838 0.250 -30.094 1.00 48.31 282 LEU A N 1
ATOM 2285 C CA . LEU A 1 282 ? -42.260 0.104 -30.443 1.00 48.31 282 LEU A CA 1
ATOM 2286 C C . LEU A 1 282 ? -43.058 -0.695 -29.400 1.00 48.31 282 LEU A C 1
ATOM 2288 O O . LEU A 1 282 ? -44.230 -0.403 -29.191 1.00 48.31 282 LEU A O 1
ATOM 2292 N N . LYS A 1 283 ? -42.433 -1.651 -28.698 1.00 47.47 283 LYS A N 1
ATOM 2293 C CA . LYS A 1 283 ? -43.067 -2.400 -27.592 1.00 47.47 283 LYS A CA 1
ATOM 2294 C C . LYS A 1 283 ? -43.209 -1.612 -26.286 1.00 47.47 283 LYS A C 1
ATOM 2296 O O . LYS A 1 283 ? -43.901 -2.077 -25.393 1.00 47.47 283 LYS A O 1
ATOM 2301 N N . ILE A 1 284 ? -42.534 -0.471 -26.159 1.00 51.72 284 ILE A N 1
ATOM 2302 C CA . ILE A 1 284 ? -42.585 0.393 -24.966 1.00 51.72 284 ILE A CA 1
ATOM 2303 C C . ILE A 1 284 ? -43.639 1.511 -25.126 1.00 51.72 284 ILE A C 1
ATOM 2305 O O . ILE A 1 284 ? -44.002 2.151 -24.146 1.00 51.72 284 ILE A O 1
ATOM 2309 N N . ASN A 1 285 ? -44.166 1.724 -26.339 1.00 43.97 285 ASN A N 1
ATOM 2310 C CA . ASN A 1 285 ? -45.170 2.755 -26.648 1.00 43.97 285 ASN A CA 1
ATOM 2311 C C . ASN A 1 285 ? -46.540 2.180 -27.081 1.00 43.97 285 ASN A C 1
ATOM 2313 O O . ASN A 1 285 ? -47.326 2.885 -27.714 1.00 43.97 285 ASN A O 1
ATOM 2317 N N . LEU A 1 286 ? -46.812 0.914 -26.751 1.00 41.66 286 LEU A N 1
ATOM 2318 C CA . LEU A 1 286 ? -48.095 0.210 -26.889 1.00 41.66 286 LEU A CA 1
ATOM 2319 C C . LEU A 1 286 ? -48.467 -0.377 -25.527 1.00 41.66 286 LEU A C 1
ATOM 2321 O O . LEU A 1 286 ? -49.661 -0.302 -25.172 1.00 41.66 286 LEU A O 1
#

Sequence (286 aa):
MAPLGYMLTVIIREGFHAVIIIPFIPYEHPNARAIYYSVEFPYTLMAGLLSGIGDSTIIISGIHAMKAIDTINELIALMDNKEMANQCSNLLIVIHKKHAEIIKILSTLNEIMYSVSLIQLFTSTFMFLVLFTSARTQPMEIVFYLFMLCVVSQLFLLCAFGEVIFSKTEAIFTQLYLTKWYDMSLSNQRIILMMMRMAEQPYGLKAGGMYDINMYTFIQVKRERFFLFNQFCGNLWALFLPIYFADCKNGHFLLCHHHYACLNRKRIISKAYENSQQLYSLKINL